Protein AF-A0A1D2Q921-F1 (afdb_monomer_lite)

Secondary structure (DSSP, 8-state):
-HHHHIIIIIHHHHHHHHHHHHHHHTTTSTT--SHHHHHHHHHHHHHHHHHHHHHHHHHHHHHH--STHHHHHHHHHHHHHHHHHHHHHHHHHHHHHHHHHHHH-STTHHHHHHHHHHHHHHHHHHHHHHTTTHHHHHHHH-TTS-HHHHHHHHHHHHHHHHHHHHHHHHHHHHHHHHHHHHHHHHT--SS------------------------------------------------------------SSSHHHHHHHHHHHHH----

Structure (mmCIF, N/CA/C/O backbone):
data_AF-A0A1D2Q921-F1
#
_entry.id   AF-A0A1D2Q921-F1
#
loop_
_atom_site.group_PDB
_atom_site.id
_atom_site.type_symbol
_atom_site.label_atom_id
_atom_site.label_alt_id
_atom_site.label_comp_id
_atom_site.label_asym_id
_atom_site.label_entity_id
_atom_site.label_seq_id
_atom_site.pdbx_PDB_ins_code
_atom_site.Cartn_x
_atom_site.Cartn_y
_atom_site.Cartn_z
_atom_site.occupancy
_atom_site.B_iso_or_equiv
_atom_site.auth_seq_id
_atom_site.auth_comp_id
_atom_site.auth_asym_id
_atom_site.auth_atom_id
_atom_site.pdbx_PDB_model_num
ATOM 1 N N . GLY A 1 1 ? 4.112 -20.933 -8.586 1.00 82.50 1 GLY A N 1
ATOM 2 C CA . GLY A 1 1 ? 4.508 -19.833 -9.493 1.00 82.50 1 GLY A CA 1
ATOM 3 C C . GLY A 1 1 ? 4.540 -18.523 -8.728 1.00 82.50 1 GLY A C 1
ATOM 4 O O . GLY A 1 1 ? 3.874 -18.447 -7.703 1.00 82.50 1 GLY A O 1
ATOM 5 N N . ALA A 1 2 ? 5.291 -17.523 -9.201 1.00 86.50 2 ALA A N 1
ATOM 6 C CA . ALA A 1 2 ? 5.491 -16.248 -8.494 1.00 86.50 2 ALA A CA 1
ATOM 7 C C . ALA A 1 2 ? 4.176 -15.515 -8.163 1.00 86.50 2 ALA A C 1
ATOM 9 O O . ALA A 1 2 ? 4.011 -15.035 -7.050 1.00 86.50 2 ALA A O 1
ATOM 10 N N . VAL A 1 3 ? 3.198 -15.538 -9.075 1.00 92.19 3 VAL A N 1
ATOM 11 C CA . VAL A 1 3 ? 1.861 -14.963 -8.842 1.00 92.19 3 VAL A CA 1
ATOM 12 C C . VAL A 1 3 ? 1.193 -15.590 -7.616 1.00 92.19 3 VAL A C 1
ATOM 14 O O . VAL A 1 3 ? 0.830 -14.896 -6.677 1.00 92.19 3 VAL A O 1
ATOM 17 N N . LEU A 1 4 ? 1.103 -16.922 -7.571 1.00 93.94 4 LEU A N 1
ATOM 18 C CA . LEU A 1 4 ? 0.484 -17.626 -6.445 1.00 93.94 4 LEU A CA 1
ATOM 19 C C . LEU A 1 4 ? 1.206 -17.345 -5.117 1.00 93.94 4 LEU A C 1
ATOM 21 O O . LEU A 1 4 ? 0.565 -17.221 -4.081 1.00 93.94 4 LEU A O 1
ATOM 25 N N . TYR A 1 5 ? 2.534 -17.213 -5.161 1.00 94.00 5 TYR A N 1
ATOM 26 C CA . TYR A 1 5 ? 3.336 -16.839 -3.998 1.00 94.00 5 TYR A CA 1
ATOM 27 C C . TYR A 1 5 ? 2.972 -15.439 -3.475 1.00 94.00 5 TYR A C 1
ATOM 29 O O . TYR A 1 5 ? 2.819 -15.265 -2.266 1.00 94.00 5 TYR A O 1
ATOM 37 N N . PHE A 1 6 ? 2.747 -14.463 -4.361 1.00 94.06 6 PHE A N 1
ATOM 38 C CA . PHE A 1 6 ? 2.307 -13.129 -3.952 1.00 94.06 6 PHE A CA 1
ATOM 39 C C . PHE A 1 6 ? 0.918 -13.130 -3.312 1.00 94.06 6 PHE A C 1
ATOM 41 O O . PHE A 1 6 ? 0.743 -12.509 -2.267 1.00 94.06 6 PHE A O 1
ATOM 48 N N . TYR A 1 7 ? -0.045 -13.853 -3.889 1.00 96.50 7 TYR A N 1
ATOM 49 C CA . TYR A 1 7 ? -1.425 -13.871 -3.387 1.00 96.50 7 TYR A CA 1
ATOM 50 C C . TYR A 1 7 ? -1.628 -14.711 -2.128 1.00 96.50 7 TYR A C 1
ATOM 52 O O . TYR A 1 7 ? -2.481 -14.364 -1.319 1.00 96.50 7 TYR A O 1
ATOM 60 N N . LEU A 1 8 ? -0.887 -15.808 -1.954 1.00 95.88 8 LEU A N 1
ATOM 61 C CA . LEU A 1 8 ? -1.094 -16.716 -0.820 1.00 95.88 8 LEU A CA 1
ATOM 62 C C . LEU A 1 8 ? -0.129 -16.490 0.340 1.00 95.88 8 LEU A C 1
ATOM 64 O O . LEU A 1 8 ? -0.429 -16.911 1.454 1.00 95.88 8 LEU A O 1
ATOM 68 N N . ILE A 1 9 ? 1.029 -15.873 0.090 1.00 95.38 9 ILE A N 1
ATOM 69 C CA . ILE A 1 9 ? 2.076 -15.724 1.104 1.00 95.38 9 ILE A CA 1
ATOM 70 C C . ILE A 1 9 ? 2.405 -14.254 1.322 1.00 95.38 9 ILE A C 1
ATOM 72 O O . ILE A 1 9 ? 2.096 -13.736 2.389 1.00 95.38 9 ILE A O 1
ATOM 76 N N . VAL A 1 10 ? 2.989 -13.570 0.334 1.00 93.50 10 VAL A N 1
ATOM 77 C CA . VAL A 1 10 ? 3.535 -12.213 0.537 1.00 93.50 10 VAL A CA 1
ATOM 78 C C . VAL A 1 10 ? 2.447 -11.224 0.954 1.00 93.50 10 VAL A C 1
ATOM 80 O O . VAL A 1 10 ? 2.514 -10.677 2.049 1.00 93.50 10 VAL A O 1
ATOM 83 N N . GLY A 1 11 ? 1.404 -11.051 0.136 1.00 94.75 11 GLY A N 1
ATOM 84 C CA . GLY A 1 11 ? 0.315 -10.115 0.425 1.00 94.75 11 GLY A CA 1
ATOM 85 C C . GLY A 1 11 ? -0.361 -10.395 1.774 1.00 94.75 11 GLY A C 1
ATOM 86 O O . GLY A 1 11 ? -0.380 -9.509 2.627 1.00 94.75 11 GLY A O 1
ATOM 87 N N . PRO A 1 12 ? -0.870 -11.619 2.024 1.00 96.81 12 PRO A N 1
ATOM 88 C CA . PRO A 1 12 ? -1.533 -11.937 3.285 1.00 96.81 12 PRO A CA 1
ATOM 89 C C . PRO A 1 12 ? -0.641 -11.765 4.513 1.00 96.81 12 PRO A C 1
ATOM 91 O O . PRO A 1 12 ? -1.076 -11.163 5.494 1.00 96.81 12 PRO A O 1
ATOM 94 N N . VAL A 1 13 ? 0.599 -12.264 4.483 1.00 97.75 13 VAL A N 1
ATOM 95 C CA . VAL A 1 13 ? 1.504 -12.186 5.639 1.00 97.75 13 VAL A CA 1
ATOM 96 C C . VAL A 1 13 ? 1.860 -10.736 5.932 1.00 97.75 13 VAL A C 1
ATOM 98 O O . VAL A 1 13 ? 1.735 -10.292 7.074 1.00 97.75 13 VAL A O 1
ATOM 101 N N . GLU A 1 14 ? 2.258 -9.979 4.914 1.00 96.44 14 GLU A N 1
ATOM 102 C CA . GLU A 1 14 ? 2.688 -8.603 5.117 1.00 96.44 14 GLU A CA 1
ATOM 103 C C . GLU A 1 14 ? 1.548 -7.687 5.552 1.00 96.44 14 GLU A C 1
ATOM 105 O O . GLU A 1 14 ? 1.760 -6.831 6.410 1.00 96.44 14 GLU A O 1
ATOM 110 N N . GLU A 1 15 ? 0.342 -7.840 5.003 1.00 97.69 15 GLU A N 1
ATOM 111 C CA . GLU A 1 15 ? -0.810 -7.055 5.459 1.00 97.69 15 GLU A CA 1
ATOM 112 C C . GLU A 1 15 ? -1.264 -7.477 6.859 1.00 97.69 15 GLU A C 1
ATOM 114 O O . GLU A 1 15 ? -1.642 -6.624 7.662 1.00 97.69 15 GLU A O 1
ATOM 119 N N . THR A 1 16 ? -1.136 -8.760 7.217 1.00 98.19 16 THR A N 1
ATOM 120 C CA . THR A 1 16 ? -1.457 -9.234 8.574 1.00 98.19 16 THR A CA 1
ATOM 121 C C . THR A 1 16 ? -0.519 -8.624 9.608 1.00 98.19 16 THR A C 1
ATOM 123 O O . THR A 1 16 ? -0.979 -8.176 10.655 1.00 98.19 16 THR A O 1
ATOM 126 N N . VAL A 1 17 ? 0.787 -8.556 9.328 1.00 97.81 17 VAL A N 1
ATOM 127 C CA . VAL A 1 17 ? 1.768 -7.942 10.242 1.00 97.81 17 VAL A CA 1
ATOM 128 C C . VAL A 1 17 ? 1.443 -6.466 10.487 1.00 97.81 17 VAL A C 1
ATOM 130 O O . VAL A 1 17 ? 1.428 -6.018 11.636 1.00 97.81 17 VAL A O 1
ATOM 133 N N . LYS A 1 18 ? 1.124 -5.712 9.430 1.00 97.69 18 LYS A N 1
ATOM 134 C CA . LYS A 1 18 ? 0.747 -4.293 9.537 1.00 97.69 18 LYS A CA 1
ATOM 135 C C . LYS A 1 18 ? -0.572 -4.112 10.286 1.00 97.69 18 LYS A C 1
ATOM 137 O O . LYS A 1 18 ? -0.669 -3.279 11.187 1.00 97.69 18 LYS A O 1
ATOM 142 N N . TRP A 1 19 ? -1.570 -4.931 9.964 1.00 97.44 19 TRP A N 1
ATOM 143 C CA . TRP A 1 19 ? -2.859 -4.940 10.649 1.00 97.44 19 TRP A CA 1
ATOM 144 C C . TRP A 1 19 ? -2.706 -5.263 12.141 1.00 97.44 19 TRP A C 1
ATOM 146 O O . TRP A 1 19 ? -3.298 -4.585 12.982 1.00 97.44 19 TRP A O 1
ATOM 156 N N . LEU A 1 20 ? -1.857 -6.236 12.492 1.00 97.56 20 LEU A N 1
ATOM 157 C CA . LEU A 1 20 ? -1.552 -6.586 13.880 1.00 97.56 20 LEU A CA 1
ATOM 158 C C . LEU A 1 20 ? -0.902 -5.423 14.627 1.00 97.56 20 LEU A C 1
ATOM 160 O O . LEU A 1 20 ? -1.266 -5.179 15.777 1.00 97.56 20 LEU A O 1
ATOM 164 N N . ALA A 1 21 ? -0.009 -4.663 13.989 1.00 96.94 21 ALA A N 1
ATOM 165 C CA . ALA A 1 21 ? 0.561 -3.466 14.602 1.00 96.94 21 ALA A CA 1
ATOM 166 C C . ALA A 1 21 ? -0.544 -2.473 15.016 1.00 96.94 21 ALA A C 1
ATOM 168 O O . ALA A 1 21 ? -0.577 -2.009 16.156 1.00 96.94 21 ALA A O 1
ATOM 169 N N . VAL A 1 22 ? -1.529 -2.220 14.152 1.00 97.25 22 VAL A N 1
ATOM 170 C CA . VAL A 1 22 ? -2.678 -1.368 14.510 1.00 97.25 22 VAL A CA 1
ATOM 171 C C . VAL A 1 22 ? -3.520 -2.007 15.618 1.00 97.25 22 VAL A C 1
ATOM 173 O O . VAL A 1 22 ? -3.868 -1.346 16.604 1.00 97.25 22 VAL A O 1
ATOM 176 N N . ARG A 1 23 ? -3.827 -3.303 15.486 1.00 94.81 23 ARG A N 1
ATOM 177 C CA . ARG A 1 23 ? -4.694 -4.048 16.410 1.00 94.81 23 ARG A CA 1
ATOM 178 C C . ARG A 1 23 ? -4.145 -4.114 17.834 1.00 94.81 23 ARG A C 1
ATOM 180 O O . ARG A 1 23 ? -4.938 -4.138 18.781 1.00 94.81 23 ARG A O 1
ATOM 187 N N . LEU A 1 24 ? -2.825 -4.183 17.980 1.00 94.62 24 LEU A N 1
ATOM 188 C CA . LEU A 1 24 ? -2.141 -4.316 19.264 1.00 94.62 24 LEU A CA 1
ATOM 189 C C . LEU A 1 24 ? -1.834 -2.958 19.905 1.00 94.62 24 LEU A C 1
ATOM 191 O O . LEU A 1 24 ? -2.008 -2.827 21.114 1.00 94.62 24 LEU A O 1
ATOM 195 N N . PHE A 1 25 ? -1.432 -1.949 19.122 1.00 92.44 25 PHE A N 1
ATOM 196 C CA . PHE A 1 25 ? -0.934 -0.680 19.672 1.00 92.44 25 PHE A CA 1
ATOM 197 C C . PHE A 1 25 ? -1.952 0.467 19.666 1.00 92.44 25 PHE A C 1
ATOM 199 O O . PHE A 1 25 ? -1.955 1.274 20.592 1.00 92.44 25 PHE A O 1
ATOM 206 N N . ALA A 1 26 ? -2.825 0.553 18.659 1.00 91.25 26 ALA A N 1
ATOM 207 C CA . ALA A 1 26 ? -3.746 1.685 18.511 1.00 91.25 26 ALA A CA 1
ATOM 208 C C . ALA A 1 26 ? -5.200 1.324 18.841 1.00 91.25 26 ALA A C 1
ATOM 210 O O . ALA A 1 26 ? -5.924 2.121 19.430 1.00 91.25 26 ALA A O 1
ATOM 211 N N . TYR A 1 27 ? -5.634 0.106 18.513 1.00 90.25 27 TYR A N 1
ATOM 212 C CA . TYR A 1 27 ? -7.047 -0.290 18.560 1.00 90.25 27 TYR A CA 1
ATOM 213 C C . TYR A 1 27 ? -7.712 -0.150 19.937 1.00 90.25 27 TYR A C 1
ATOM 215 O O . TYR A 1 27 ? -8.897 0.169 20.022 1.00 90.25 27 TYR A O 1
ATOM 223 N N . ARG A 1 28 ? -6.962 -0.383 21.022 1.00 88.81 28 ARG A N 1
ATOM 224 C CA . ARG A 1 28 ? -7.462 -0.268 22.405 1.00 88.81 28 ARG A CA 1
ATOM 225 C C . ARG A 1 28 ? -7.316 1.137 22.994 1.00 88.81 28 ARG A C 1
ATOM 227 O O . ARG A 1 28 ? -7.733 1.341 24.125 1.00 88.81 28 ARG A O 1
ATOM 234 N N . SER A 1 29 ? -6.709 2.072 22.266 1.00 90.44 29 SER A N 1
ATOM 235 C CA . SER A 1 29 ? -6.542 3.447 22.728 1.00 90.44 29 SER A CA 1
ATOM 236 C C . SER A 1 29 ? -7.855 4.220 22.625 1.00 90.44 29 SER A C 1
ATOM 238 O O . SER A 1 29 ? -8.588 4.069 21.645 1.00 90.44 29 SER A O 1
ATOM 240 N N . ASP A 1 30 ? -8.092 5.113 23.587 1.00 87.56 30 ASP A N 1
ATOM 241 C CA . ASP A 1 30 ? -9.196 6.083 23.561 1.00 87.56 30 ASP A CA 1
ATOM 242 C C . ASP A 1 30 ? -9.078 7.066 22.385 1.00 87.56 30 ASP A C 1
ATOM 244 O O . ASP A 1 30 ? -10.068 7.652 21.958 1.00 87.56 30 ASP A O 1
ATOM 248 N N . LYS A 1 31 ? -7.870 7.215 21.819 1.00 90.00 31 LYS A N 1
ATOM 249 C CA . LYS A 1 31 ? -7.621 8.021 20.615 1.00 90.00 31 LYS A CA 1
ATOM 250 C C . LYS A 1 31 ? -8.183 7.401 19.338 1.00 90.00 31 LYS A C 1
ATOM 252 O O . LYS A 1 31 ? -8.291 8.098 18.343 1.00 90.00 31 LYS A O 1
ATOM 257 N N . PHE A 1 32 ? -8.485 6.104 19.347 1.00 93.25 32 PHE A N 1
ATOM 258 C CA . PHE A 1 32 ? -9.149 5.434 18.236 1.00 93.25 32 PHE A CA 1
ATOM 259 C C . PHE A 1 32 ? -10.653 5.512 18.496 1.00 93.25 32 PHE A C 1
ATOM 261 O O . PHE A 1 32 ? -11.240 4.571 19.041 1.00 93.25 32 PHE A O 1
ATOM 268 N N . ASN A 1 33 ? -11.267 6.632 18.138 1.00 91.75 33 ASN A N 1
ATOM 269 C CA . ASN A 1 33 ? -12.664 6.942 18.440 1.00 91.75 33 ASN A CA 1
ATOM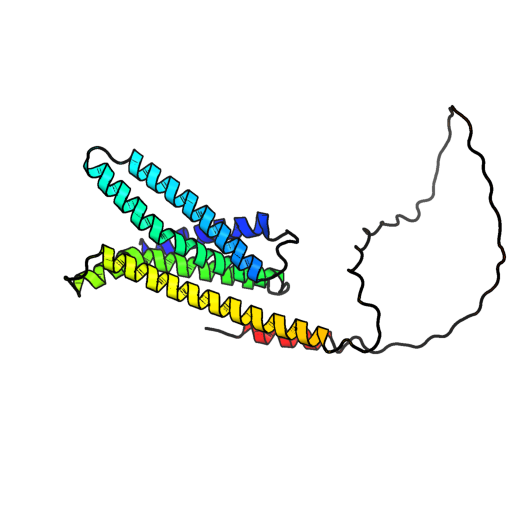 270 C C . ASN A 1 33 ? -13.536 7.129 17.186 1.00 91.75 33 ASN A C 1
ATOM 272 O O . ASN A 1 33 ? -14.752 7.230 17.314 1.00 91.75 33 ASN A O 1
ATOM 276 N N . ALA A 1 34 ? -12.948 7.044 15.992 1.00 90.81 34 ALA A N 1
ATOM 277 C CA . ALA A 1 34 ? -13.644 7.020 14.715 1.00 90.81 34 ALA A CA 1
ATOM 278 C C . ALA A 1 34 ? -13.073 5.954 13.764 1.00 90.81 34 ALA A C 1
ATOM 280 O O . ALA A 1 34 ? -11.929 5.513 13.867 1.00 90.81 34 ALA A O 1
ATOM 281 N N . VAL A 1 35 ? -13.860 5.554 12.763 1.00 93.06 35 VAL A N 1
ATOM 282 C CA . VAL A 1 35 ? -13.414 4.625 11.702 1.00 93.06 35 VAL A CA 1
ATOM 283 C C . VAL A 1 35 ? -12.249 5.191 10.898 1.00 93.06 35 VAL A C 1
ATOM 285 O O . VAL A 1 35 ? -11.356 4.452 10.481 1.00 93.06 35 VAL A O 1
ATOM 288 N N . ILE A 1 36 ? -12.243 6.511 10.704 1.00 94.19 36 ILE A N 1
ATOM 289 C CA . ILE A 1 36 ? -11.175 7.214 9.994 1.00 94.19 36 ILE A CA 1
ATOM 290 C C . ILE A 1 36 ? -9.837 7.032 10.723 1.00 94.19 36 ILE A C 1
ATOM 292 O O . ILE A 1 36 ? -8.819 6.866 10.053 1.00 94.19 36 ILE A O 1
ATOM 296 N N . ASP A 1 37 ? -9.829 6.949 12.057 1.00 94.88 37 ASP A N 1
ATOM 297 C CA . ASP A 1 37 ? -8.604 6.684 12.822 1.00 94.88 37 ASP A CA 1
ATOM 298 C C . ASP A 1 37 ? -8.013 5.328 12.461 1.00 94.88 37 ASP A C 1
ATOM 300 O O . ASP A 1 37 ? -6.799 5.196 12.341 1.00 94.88 37 ASP A O 1
ATOM 304 N N . GLY A 1 38 ? -8.861 4.331 12.204 1.00 96.44 38 GLY A N 1
ATOM 305 C CA . GLY A 1 38 ? -8.428 3.041 11.684 1.00 96.44 38 GLY A CA 1
ATOM 306 C C . GLY A 1 38 ? -7.646 3.184 10.384 1.00 96.44 38 GLY A C 1
ATOM 307 O O . GLY A 1 38 ? -6.541 2.652 10.274 1.00 96.44 38 GLY A O 1
ATOM 308 N N . ALA A 1 39 ? -8.169 3.951 9.424 1.00 97.25 39 ALA A N 1
ATOM 309 C CA . ALA A 1 39 ? -7.480 4.220 8.163 1.00 97.25 39 ALA A CA 1
ATOM 310 C C . ALA A 1 39 ? -6.154 4.972 8.378 1.00 97.25 39 ALA A C 1
ATOM 312 O O . ALA A 1 39 ? -5.147 4.625 7.761 1.00 97.25 39 ALA A O 1
ATOM 313 N N . VAL A 1 40 ? -6.129 5.957 9.283 1.00 97.00 40 VAL A N 1
ATOM 314 C CA . VAL A 1 40 ? -4.925 6.735 9.618 1.00 97.00 40 VAL A CA 1
ATOM 315 C C . VAL A 1 40 ? -3.864 5.856 10.282 1.00 97.00 40 VAL A C 1
ATOM 317 O O . VAL A 1 40 ? -2.721 5.836 9.832 1.00 97.00 40 VAL A O 1
ATOM 320 N N . TYR A 1 41 ? -4.216 5.081 11.308 1.00 97.81 41 TYR A N 1
ATOM 321 C CA . TYR A 1 41 ? -3.281 4.159 11.955 1.00 97.81 41 TYR A CA 1
ATOM 322 C C . TYR A 1 41 ? -2.802 3.067 10.994 1.00 97.81 41 TYR A C 1
ATOM 324 O O . TYR A 1 41 ? -1.624 2.711 11.023 1.00 97.81 41 TYR A O 1
ATOM 332 N N . GLY A 1 42 ? -3.677 2.589 10.105 1.00 97.88 42 GLY A N 1
ATOM 333 C CA . GLY A 1 42 ? -3.316 1.705 8.998 1.00 97.88 42 GLY A CA 1
ATOM 334 C C . GLY A 1 42 ? -2.260 2.327 8.087 1.00 97.88 42 GLY A C 1
ATOM 335 O O . GLY A 1 42 ? -1.206 1.731 7.880 1.00 97.88 42 GLY A O 1
ATOM 336 N N . ALA A 1 43 ? -2.483 3.556 7.616 1.00 97.88 43 ALA A N 1
ATOM 337 C CA . ALA A 1 43 ? -1.522 4.303 6.804 1.00 97.88 43 ALA A CA 1
ATOM 338 C C . ALA A 1 43 ? -0.154 4.438 7.499 1.00 97.88 43 ALA A C 1
ATOM 340 O O . ALA A 1 43 ? 0.887 4.218 6.876 1.00 97.88 43 ALA A O 1
ATOM 341 N N . MET A 1 44 ? -0.148 4.737 8.803 1.00 97.69 44 MET A N 1
ATOM 342 C CA . MET A 1 44 ? 1.083 4.853 9.595 1.00 97.69 44 MET A CA 1
ATOM 343 C C . MET A 1 44 ? 1.817 3.515 9.737 1.00 97.69 44 MET A C 1
ATOM 345 O O . MET A 1 44 ? 3.042 3.475 9.611 1.00 97.69 44 MET A O 1
ATOM 349 N N . ALA A 1 45 ? 1.091 2.412 9.945 1.00 97.69 45 ALA A N 1
ATOM 350 C CA . ALA A 1 45 ? 1.677 1.072 9.960 1.00 97.69 45 ALA A CA 1
ATOM 351 C C . ALA A 1 45 ? 2.292 0.711 8.595 1.00 97.69 45 ALA A C 1
ATOM 353 O O . ALA A 1 45 ? 3.406 0.187 8.543 1.00 97.69 45 ALA A O 1
ATOM 354 N N . GLY A 1 46 ? 1.610 1.058 7.498 1.00 96.75 46 GLY A N 1
ATOM 355 C CA . GLY A 1 46 ? 2.110 0.909 6.130 1.00 96.75 46 GLY A CA 1
ATOM 356 C C . GLY A 1 46 ? 3.401 1.674 5.873 1.00 96.75 46 GLY A C 1
ATOM 357 O O . GLY A 1 46 ? 4.362 1.105 5.358 1.00 96.75 46 GLY A O 1
ATOM 358 N N . LEU A 1 47 ? 3.461 2.935 6.300 1.00 95.62 47 LEU A N 1
ATOM 359 C CA . LEU A 1 47 ? 4.656 3.770 6.175 1.00 95.62 47 LEU A CA 1
ATOM 360 C C . LEU A 1 47 ? 5.845 3.208 6.972 1.00 95.62 47 LEU A C 1
ATOM 362 O O . LEU A 1 47 ? 6.969 3.152 6.466 1.00 95.62 47 LEU A O 1
ATOM 366 N N . GLY A 1 48 ? 5.601 2.770 8.211 1.00 95.44 48 GLY A N 1
ATOM 367 C CA . GLY A 1 48 ? 6.623 2.142 9.050 1.00 95.44 48 GLY A CA 1
ATOM 368 C C . GLY A 1 48 ? 7.165 0.855 8.429 1.00 95.44 48 GLY A C 1
ATOM 369 O O . GLY A 1 48 ? 8.380 0.662 8.365 1.00 95.44 48 GLY A O 1
ATOM 370 N N . PHE A 1 49 ? 6.277 0.011 7.898 1.00 94.94 49 PHE A N 1
ATOM 371 C CA . PHE A 1 49 ? 6.668 -1.209 7.198 1.00 94.94 49 PHE A CA 1
ATOM 372 C C . PHE A 1 49 ? 7.496 -0.910 5.947 1.00 94.94 49 PHE A C 1
ATOM 374 O O . PHE A 1 49 ? 8.591 -1.450 5.816 1.00 94.94 49 PHE A O 1
ATOM 381 N N . ALA A 1 50 ? 7.032 -0.000 5.082 1.00 92.88 50 ALA A N 1
ATOM 382 C CA . ALA A 1 50 ? 7.757 0.402 3.877 1.00 92.88 50 ALA A CA 1
ATOM 383 C C . ALA A 1 50 ? 9.157 0.940 4.210 1.00 92.88 50 ALA A C 1
ATOM 385 O O . ALA A 1 50 ? 10.120 0.675 3.497 1.00 92.88 50 ALA A O 1
ATOM 386 N N . THR A 1 51 ? 9.300 1.657 5.327 1.00 91.75 51 THR A N 1
ATOM 387 C CA . THR A 1 51 ? 10.603 2.151 5.794 1.00 91.75 51 THR A CA 1
ATOM 388 C C . THR A 1 51 ? 11.552 1.000 6.135 1.00 91.75 51 THR A C 1
ATOM 390 O O . THR A 1 51 ? 12.695 0.985 5.672 1.00 91.75 51 THR A O 1
ATOM 393 N N . ILE A 1 52 ? 11.085 0.022 6.918 1.00 91.62 52 ILE A N 1
ATOM 394 C CA . ILE A 1 52 ? 11.887 -1.143 7.321 1.00 91.62 52 ILE A CA 1
ATOM 395 C C . ILE A 1 52 ? 12.234 -2.001 6.103 1.00 91.62 52 ILE A C 1
ATOM 397 O O . ILE A 1 52 ? 13.392 -2.376 5.922 1.00 91.62 52 ILE A O 1
ATOM 401 N N . GLU A 1 53 ? 11.252 -2.277 5.250 1.00 89.19 53 GLU A N 1
ATOM 402 C CA . GLU A 1 53 ? 11.437 -3.058 4.032 1.00 89.19 53 GLU A CA 1
ATOM 403 C C . GLU A 1 53 ? 12.471 -2.402 3.110 1.00 89.19 53 GLU A C 1
ATOM 405 O O . GLU A 1 53 ? 13.445 -3.043 2.703 1.00 89.19 53 GLU A O 1
ATOM 410 N N . ASN A 1 54 ? 12.322 -1.102 2.843 1.00 88.75 54 ASN A N 1
ATOM 411 C CA . ASN A 1 54 ? 13.261 -0.353 2.016 1.00 88.75 54 ASN A CA 1
ATOM 412 C C . ASN A 1 54 ? 14.681 -0.404 2.593 1.00 88.75 54 ASN A C 1
ATOM 414 O O . ASN A 1 54 ? 15.631 -0.645 1.845 1.00 88.75 54 ASN A O 1
ATOM 418 N N . ALA A 1 55 ? 14.837 -0.254 3.912 1.00 87.12 55 ALA A N 1
ATOM 419 C CA . ALA A 1 55 ? 16.137 -0.336 4.572 1.00 87.12 55 ALA A CA 1
ATOM 420 C C . ALA A 1 55 ? 16.778 -1.728 4.441 1.00 87.12 55 ALA A C 1
ATOM 422 O O . ALA A 1 55 ? 17.960 -1.827 4.093 1.00 87.12 55 ALA A O 1
ATOM 423 N N . ILE A 1 56 ? 16.014 -2.801 4.675 1.00 87.06 56 ILE A N 1
ATOM 424 C CA . ILE A 1 56 ? 16.499 -4.186 4.566 1.00 87.06 56 ILE A CA 1
ATOM 425 C C . ILE A 1 56 ? 16.965 -4.471 3.142 1.00 87.06 56 ILE A C 1
ATOM 427 O O . ILE A 1 56 ? 18.081 -4.949 2.938 1.00 87.06 56 ILE A O 1
ATOM 431 N N . TYR A 1 57 ? 16.149 -4.145 2.145 1.00 83.06 57 TYR A N 1
ATOM 432 C CA . TYR A 1 57 ? 16.485 -4.458 0.765 1.00 83.06 57 TYR A CA 1
ATOM 433 C C . TYR A 1 57 ? 17.640 -3.628 0.212 1.00 83.06 57 TYR A C 1
ATOM 435 O O . TYR A 1 57 ? 18.461 -4.162 -0.534 1.00 83.06 57 TYR A O 1
ATOM 443 N N . ILE A 1 58 ? 17.731 -2.342 0.561 1.00 82.44 58 ILE A N 1
ATOM 444 C CA . ILE A 1 58 ? 18.888 -1.522 0.185 1.00 82.44 58 ILE A CA 1
ATOM 445 C C . ILE A 1 58 ? 20.149 -2.104 0.831 1.00 82.44 58 ILE A C 1
ATOM 447 O O . ILE A 1 58 ? 21.150 -2.285 0.143 1.00 82.44 58 ILE A O 1
ATOM 451 N N . SER A 1 59 ? 20.089 -2.486 2.110 1.00 83.62 59 SER A N 1
ATOM 452 C CA . SER A 1 59 ? 21.225 -3.092 2.819 1.00 83.62 59 SER A CA 1
ATOM 453 C C . SER A 1 59 ? 21.661 -4.419 2.190 1.00 83.62 59 SER A C 1
ATOM 455 O O . SER A 1 59 ? 22.852 -4.642 1.980 1.00 83.62 59 SER A O 1
ATOM 457 N N . GLN A 1 60 ? 20.710 -5.285 1.828 1.00 82.12 60 GLN A N 1
ATOM 458 C CA . GLN A 1 60 ? 20.988 -6.541 1.122 1.00 82.12 60 GLN A CA 1
ATOM 459 C C . GLN A 1 60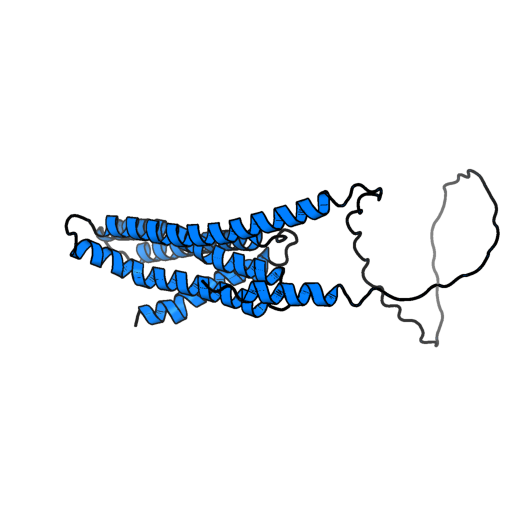 ? 21.577 -6.297 -0.269 1.00 82.12 60 GLN A C 1
ATOM 461 O O . GLN A 1 60 ? 22.507 -6.997 -0.671 1.00 82.12 60 GLN A O 1
ATOM 466 N N . SER A 1 61 ? 21.068 -5.294 -0.989 1.00 77.69 61 SER A N 1
ATOM 467 C CA . SER A 1 61 ? 21.589 -4.881 -2.292 1.00 77.69 61 SER A CA 1
ATOM 468 C C . SER A 1 61 ? 23.042 -4.419 -2.168 1.00 77.69 61 SER A C 1
ATOM 470 O O . SER A 1 61 ? 23.894 -4.908 -2.901 1.00 77.69 61 SER A O 1
ATOM 472 N N . VAL A 1 62 ? 23.364 -3.580 -1.178 1.00 79.38 62 VAL A N 1
ATOM 473 C CA . VAL A 1 62 ? 24.739 -3.128 -0.904 1.00 79.38 62 VAL A CA 1
ATOM 474 C C . VAL A 1 62 ? 25.659 -4.300 -0.553 1.00 79.38 62 VAL A C 1
ATOM 476 O O . VAL A 1 62 ? 26.748 -4.401 -1.110 1.00 79.38 62 VAL A O 1
ATOM 479 N N . LEU A 1 63 ? 25.223 -5.207 0.328 1.00 80.50 63 LEU A N 1
ATOM 480 C CA . LEU A 1 63 ? 26.042 -6.337 0.780 1.00 80.50 63 LEU A CA 1
ATOM 481 C C . LEU A 1 63 ? 26.309 -7.365 -0.330 1.00 80.50 63 LEU A C 1
ATOM 483 O O . LEU A 1 63 ? 27.372 -7.978 -0.363 1.00 80.50 63 LEU A O 1
ATOM 487 N N . SER A 1 64 ? 25.349 -7.550 -1.237 1.00 74.69 64 SER A N 1
ATOM 488 C CA . SER A 1 64 ? 25.434 -8.542 -2.316 1.00 74.69 64 SER A CA 1
ATOM 489 C C . SER A 1 64 ? 26.172 -8.030 -3.554 1.00 74.69 64 SER A C 1
ATOM 491 O O . SER A 1 64 ? 26.426 -8.800 -4.479 1.00 74.69 64 SER A O 1
ATOM 493 N N . SER A 1 65 ? 26.499 -6.738 -3.606 1.00 69.19 65 SER A N 1
ATOM 494 C CA . SER A 1 65 ? 27.030 -6.114 -4.813 1.00 69.19 65 SER A CA 1
ATOM 495 C C . SER A 1 65 ? 28.551 -5.945 -4.759 1.00 69.19 65 SER A C 1
ATOM 497 O O . SER A 1 65 ? 29.077 -5.152 -3.982 1.00 69.19 65 SER A O 1
ATOM 499 N N . THR A 1 66 ? 29.271 -6.642 -5.642 1.00 67.38 66 THR A N 1
ATOM 500 C CA . THR A 1 66 ? 30.729 -6.512 -5.825 1.00 67.38 66 THR A CA 1
ATOM 501 C C . THR A 1 66 ? 31.061 -5.771 -7.127 1.00 67.38 66 THR A C 1
ATOM 503 O O . THR A 1 66 ? 30.559 -6.153 -8.181 1.00 67.38 66 THR A O 1
ATOM 506 N N . GLY A 1 67 ? 31.938 -4.759 -7.087 1.00 65.56 67 GLY A N 1
ATOM 507 C CA . GLY A 1 67 ? 32.396 -4.007 -8.276 1.00 65.56 67 GLY A CA 1
ATOM 508 C C . GLY A 1 67 ? 31.624 -2.705 -8.549 1.00 65.56 67 GLY A C 1
ATOM 509 O O . GLY A 1 67 ? 30.797 -2.297 -7.746 1.00 65.56 67 GLY A O 1
ATOM 510 N N . THR A 1 68 ? 31.905 -2.012 -9.658 1.00 61.16 68 THR A N 1
ATOM 511 C CA . THR A 1 68 ? 31.341 -0.674 -9.966 1.00 61.16 68 THR A CA 1
ATOM 512 C C . THR A 1 68 ? 29.897 -0.722 -10.491 1.00 61.16 68 THR A C 1
ATOM 514 O O . THR A 1 68 ? 29.124 0.199 -10.229 1.00 61.16 68 THR A O 1
ATOM 517 N N . ASP A 1 69 ? 29.484 -1.834 -11.112 1.00 59.09 69 ASP A N 1
ATOM 518 C CA . ASP A 1 69 ? 28.087 -2.093 -11.520 1.00 59.09 69 ASP A CA 1
ATOM 519 C C . ASP A 1 69 ? 27.129 -2.221 -10.312 1.00 59.09 69 ASP A C 1
ATOM 521 O O . ASP A 1 69 ? 25.909 -2.136 -10.451 1.00 59.09 69 ASP A O 1
ATOM 525 N N . SER A 1 70 ? 27.685 -2.359 -9.103 1.00 62.34 70 SER A N 1
ATOM 526 C CA . SER A 1 70 ? 26.992 -2.342 -7.808 1.00 62.34 70 SER A CA 1
ATOM 527 C C . SER A 1 70 ? 26.175 -1.070 -7.583 1.00 62.34 70 SER A C 1
ATOM 529 O O . SER A 1 70 ? 24.983 -1.126 -7.282 1.00 62.34 70 SER A O 1
ATOM 531 N N . ILE A 1 71 ? 26.800 0.097 -7.763 1.00 64.88 71 ILE A N 1
ATOM 532 C CA . ILE A 1 71 ? 26.245 1.373 -7.289 1.00 64.88 71 ILE A CA 1
ATOM 533 C C . ILE A 1 71 ? 25.020 1.773 -8.116 1.00 64.88 71 ILE A C 1
ATOM 535 O O . ILE A 1 71 ? 24.024 2.244 -7.566 1.00 64.88 71 ILE A O 1
ATOM 539 N N . LEU A 1 72 ? 25.061 1.534 -9.430 1.00 64.81 72 LEU A N 1
ATOM 540 C CA . LEU A 1 72 ? 23.940 1.818 -10.328 1.00 64.81 72 LEU A CA 1
ATOM 541 C C . LEU A 1 72 ? 22.740 0.900 -10.048 1.00 64.81 72 LEU A C 1
ATOM 543 O O . LEU A 1 72 ? 21.599 1.361 -10.059 1.00 64.81 72 LEU A O 1
ATOM 547 N N . ASN A 1 73 ? 22.985 -0.374 -9.728 1.00 66.56 73 ASN A N 1
ATOM 548 C CA . ASN A 1 73 ? 21.930 -1.335 -9.400 1.00 66.56 73 ASN A CA 1
ATOM 549 C C . ASN A 1 73 ? 21.306 -1.078 -8.018 1.00 66.56 73 ASN A C 1
ATOM 551 O O . ASN A 1 73 ? 20.081 -1.155 -7.877 1.00 66.56 73 ASN A O 1
ATOM 555 N N . VAL A 1 74 ? 22.112 -0.697 -7.022 1.00 71.75 74 VAL A N 1
ATOM 556 C CA . VAL A 1 74 ? 21.632 -0.259 -5.699 1.00 71.75 74 VAL A CA 1
ATOM 557 C C . VAL A 1 74 ? 20.792 1.015 -5.834 1.00 71.75 74 VAL A C 1
ATOM 559 O O . VAL A 1 74 ? 19.675 1.071 -5.318 1.00 71.75 74 VAL A O 1
ATOM 562 N N . GLY A 1 75 ? 21.282 2.015 -6.576 1.00 69.56 75 GLY A N 1
ATOM 563 C CA . GLY A 1 75 ? 20.573 3.277 -6.806 1.00 69.56 75 GLY A CA 1
ATOM 564 C C . GLY A 1 75 ? 19.238 3.078 -7.522 1.00 69.56 75 GLY A C 1
ATOM 565 O O . GLY A 1 75 ? 18.215 3.608 -7.089 1.00 69.56 75 GLY A O 1
ATOM 566 N N . ARG A 1 76 ? 19.215 2.232 -8.559 1.00 73.19 76 ARG A N 1
ATOM 567 C CA . ARG A 1 76 ? 17.978 1.838 -9.242 1.00 73.19 76 ARG A CA 1
ATOM 568 C C . ARG A 1 76 ? 17.018 1.158 -8.266 1.00 73.19 76 ARG A C 1
ATOM 570 O O . ARG A 1 76 ? 15.878 1.581 -8.139 1.00 73.19 76 ARG A O 1
ATOM 577 N N . THR A 1 77 ? 17.484 0.168 -7.513 1.00 73.31 77 THR A N 1
ATOM 578 C CA . THR A 1 77 ? 16.658 -0.543 -6.525 1.00 73.31 77 THR A CA 1
ATOM 579 C C . THR A 1 77 ? 16.029 0.405 -5.498 1.00 73.31 77 THR A C 1
ATOM 581 O O . THR A 1 77 ? 14.844 0.278 -5.194 1.00 73.31 77 THR A O 1
ATOM 584 N N . ALA A 1 78 ? 16.792 1.380 -4.997 1.00 72.88 78 ALA A N 1
ATOM 585 C CA . ALA A 1 78 ? 16.300 2.377 -4.050 1.00 72.88 78 ALA A CA 1
ATOM 586 C C . ALA A 1 78 ? 15.210 3.277 -4.658 1.00 72.88 78 ALA A C 1
ATOM 588 O O . ALA A 1 78 ? 14.186 3.509 -4.018 1.00 72.88 78 ALA A O 1
ATOM 589 N N . VAL A 1 79 ? 15.387 3.734 -5.903 1.00 74.69 79 VAL A N 1
ATOM 590 C CA . VAL A 1 79 ? 14.391 4.567 -6.602 1.00 74.69 79 VAL A CA 1
ATOM 591 C C . VAL A 1 79 ? 13.089 3.801 -6.823 1.00 74.69 79 VAL A C 1
ATOM 593 O O . VAL A 1 79 ? 12.027 4.307 -6.481 1.00 74.69 79 VAL A O 1
ATOM 596 N N . PHE A 1 80 ? 13.146 2.568 -7.330 1.00 78.81 80 PHE A N 1
ATOM 597 C CA . PHE A 1 80 ? 11.937 1.755 -7.529 1.00 78.81 80 PHE A CA 1
ATOM 598 C C . PHE A 1 80 ? 11.216 1.490 -6.195 1.00 78.81 80 PHE A C 1
ATOM 600 O O . PHE A 1 80 ? 9.995 1.556 -6.113 1.00 78.81 80 PHE A O 1
ATOM 607 N N . ARG A 1 81 ? 11.957 1.286 -5.104 1.00 80.75 81 ARG A N 1
ATOM 608 C CA . ARG A 1 81 ? 11.361 1.117 -3.772 1.00 80.75 81 ARG A CA 1
ATOM 609 C C . ARG A 1 81 ? 10.730 2.376 -3.191 1.00 80.75 81 ARG A C 1
ATOM 611 O O . ARG A 1 81 ? 9.721 2.283 -2.496 1.00 80.75 81 ARG A O 1
ATOM 618 N N . LEU A 1 82 ? 11.263 3.551 -3.517 1.00 78.62 82 LEU A N 1
ATOM 619 C CA . LEU A 1 82 ? 10.631 4.816 -3.153 1.00 78.62 82 LEU A CA 1
ATOM 620 C C . LEU A 1 82 ? 9.234 4.943 -3.777 1.00 78.62 82 LEU A C 1
ATOM 622 O O . LEU A 1 82 ? 8.319 5.419 -3.114 1.00 78.62 82 LEU A O 1
ATOM 626 N N . PHE A 1 83 ? 9.063 4.477 -5.016 1.00 78.94 83 PHE A N 1
ATOM 627 C CA . PHE A 1 83 ? 7.770 4.479 -5.705 1.00 78.94 83 PHE A CA 1
ATOM 628 C C . PHE A 1 83 ? 6.851 3.319 -5.291 1.00 78.94 83 PHE A C 1
ATOM 630 O O . PHE A 1 83 ? 5.643 3.446 -5.426 1.00 78.94 83 PHE A O 1
ATOM 637 N N . ALA A 1 84 ? 7.374 2.225 -4.731 1.00 75.75 84 ALA A N 1
ATOM 638 C CA . ALA A 1 84 ? 6.548 1.174 -4.122 1.00 75.75 84 ALA A CA 1
ATOM 639 C C . ALA A 1 84 ? 6.005 1.562 -2.728 1.00 75.75 84 ALA A C 1
ATOM 641 O O . ALA A 1 84 ? 4.933 1.111 -2.325 1.00 75.75 84 ALA A O 1
ATOM 642 N N . GLY A 1 85 ? 6.719 2.433 -2.004 1.00 81.44 85 GLY A N 1
ATOM 643 C CA . GLY A 1 85 ? 6.377 2.885 -0.650 1.00 81.44 85 GLY A CA 1
ATOM 644 C C . GLY A 1 85 ? 4.943 3.421 -0.464 1.00 81.44 85 GLY A C 1
ATOM 645 O O . GLY A 1 85 ? 4.272 2.989 0.476 1.00 81.44 85 GLY A O 1
ATOM 646 N N . PRO A 1 86 ? 4.443 4.331 -1.326 1.00 89.25 86 PRO A N 1
ATOM 647 C CA . PRO A 1 86 ? 3.081 4.864 -1.234 1.00 89.25 86 PRO A CA 1
ATOM 648 C C . PRO A 1 86 ? 1.984 3.793 -1.290 1.00 89.25 86 PRO A C 1
ATOM 650 O O . PRO A 1 86 ? 1.001 3.900 -0.554 1.00 89.25 86 PRO A O 1
ATOM 653 N N . GLY A 1 87 ? 2.179 2.726 -2.071 1.00 91.75 87 GLY A N 1
ATOM 654 C CA . GLY A 1 87 ? 1.253 1.596 -2.136 1.00 91.75 87 GLY A CA 1
ATOM 655 C C . GLY A 1 87 ? 1.008 0.968 -0.761 1.00 91.75 87 GLY A C 1
ATOM 656 O O . GLY A 1 87 ? -0.141 0.817 -0.347 1.00 91.75 87 GLY A O 1
ATOM 657 N N . HIS A 1 88 ? 2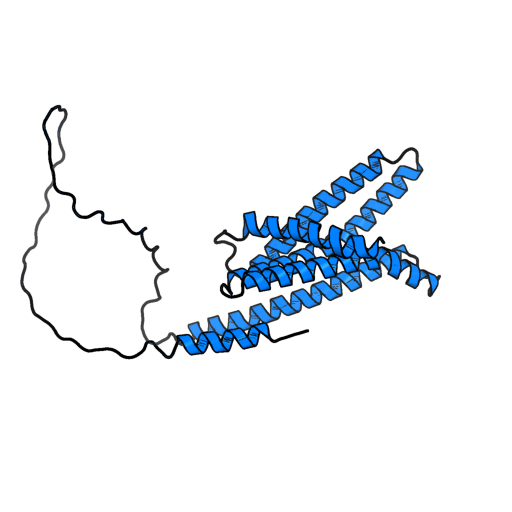.067 0.707 0.020 1.00 94.94 88 HIS A N 1
ATOM 658 C CA . HIS A 1 88 ? 1.928 0.142 1.372 1.00 94.94 88 HIS A CA 1
ATOM 659 C C . HIS A 1 88 ? 1.082 1.019 2.294 1.00 94.94 88 HIS A C 1
ATOM 661 O O . HIS A 1 88 ? 0.310 0.492 3.096 1.00 94.94 88 HIS A O 1
ATOM 667 N N . VAL A 1 89 ? 1.200 2.344 2.180 1.00 97.00 89 VAL A N 1
ATOM 668 C CA . VAL A 1 89 ? 0.389 3.293 2.955 1.00 97.00 89 VAL A CA 1
ATOM 669 C C . VAL A 1 89 ? -1.089 3.125 2.603 1.00 97.00 89 VAL A C 1
ATOM 671 O O . VAL A 1 89 ? -1.923 2.995 3.497 1.00 97.00 89 VAL A O 1
ATOM 674 N N . ILE A 1 90 ? -1.412 3.071 1.310 1.00 97.50 90 ILE A N 1
ATOM 675 C CA . ILE A 1 90 ? -2.790 2.968 0.818 1.00 97.50 90 ILE A CA 1
ATOM 676 C C . ILE A 1 90 ? -3.408 1.618 1.197 1.00 97.50 90 ILE A C 1
ATOM 678 O O . ILE A 1 90 ? -4.511 1.586 1.745 1.00 97.50 90 ILE A O 1
ATOM 682 N N . TYR A 1 91 ? -2.714 0.503 0.956 1.00 97.31 91 TYR A N 1
ATOM 683 C CA . TYR A 1 91 ? -3.253 -0.842 1.214 1.00 97.31 91 TYR A CA 1
ATOM 684 C C . TYR A 1 91 ? -3.476 -1.069 2.712 1.00 97.31 91 TYR A C 1
ATOM 686 O O . TYR A 1 91 ? -4.543 -1.528 3.128 1.00 97.31 91 TYR A O 1
ATOM 694 N N . SER A 1 92 ? -2.528 -0.622 3.536 1.00 97.75 92 SER A N 1
ATOM 695 C CA . SER A 1 92 ? -2.660 -0.704 4.993 1.00 97.75 92 SER A CA 1
ATOM 696 C C . SER A 1 92 ? -3.780 0.192 5.514 1.00 97.75 92 SER A C 1
ATOM 698 O O . SER A 1 92 ? -4.458 -0.162 6.477 1.00 97.75 92 SER A O 1
ATOM 700 N N . ALA A 1 93 ? -4.024 1.338 4.873 1.00 98.12 93 ALA A N 1
ATOM 701 C CA . ALA A 1 93 ? -5.147 2.205 5.206 1.00 98.12 93 ALA A CA 1
ATOM 702 C C . ALA A 1 93 ? -6.506 1.570 4.854 1.00 98.12 93 ALA A C 1
ATOM 704 O O . ALA A 1 93 ? -7.465 1.776 5.595 1.00 98.12 93 ALA A O 1
ATOM 705 N N . PHE A 1 94 ? -6.600 0.736 3.807 1.00 98.12 94 PHE A N 1
ATOM 706 C CA . PHE A 1 94 ? -7.787 -0.103 3.580 1.00 98.12 94 PHE A CA 1
ATOM 707 C C . PHE A 1 94 ? -8.000 -1.089 4.731 1.00 98.12 94 PHE A C 1
ATOM 709 O O . PHE A 1 94 ? -9.085 -1.111 5.314 1.00 98.12 94 PHE A O 1
ATOM 716 N N . ALA A 1 95 ? -6.978 -1.871 5.095 1.00 98.06 95 ALA A N 1
ATOM 717 C CA . ALA A 1 95 ? -7.078 -2.817 6.210 1.00 98.06 95 ALA A CA 1
ATOM 718 C C . ALA A 1 95 ? -7.460 -2.104 7.521 1.00 98.06 95 ALA A C 1
ATOM 720 O O . ALA A 1 95 ? -8.317 -2.572 8.272 1.00 98.06 95 ALA A O 1
ATOM 721 N N . GLY A 1 96 ? -6.866 -0.934 7.761 1.00 97.56 96 GLY A N 1
ATOM 722 C CA . GLY A 1 96 ? -7.148 -0.073 8.901 1.00 97.56 96 GLY A CA 1
ATOM 723 C C . GLY A 1 96 ? -8.569 0.494 8.910 1.00 97.56 96 GLY A C 1
ATOM 724 O O . GLY A 1 96 ? -9.218 0.472 9.952 1.00 97.56 96 GLY A O 1
ATOM 725 N N . TYR A 1 97 ? -9.089 0.945 7.765 1.00 97.44 97 TYR A N 1
ATOM 726 C CA . TYR A 1 97 ? -10.468 1.432 7.629 1.00 97.44 97 TYR A CA 1
ATOM 727 C C . TYR A 1 97 ? -11.481 0.363 8.059 1.00 97.44 97 TYR A C 1
ATOM 729 O O . TYR A 1 97 ? -12.347 0.624 8.891 1.00 97.44 97 TYR A O 1
ATOM 737 N N . TYR A 1 98 ? -11.336 -0.863 7.551 1.00 97.31 98 TYR A N 1
ATOM 738 C CA . TYR A 1 98 ? -12.214 -1.975 7.925 1.00 97.31 98 TYR A CA 1
ATOM 739 C C . TYR A 1 98 ? -12.012 -2.420 9.374 1.00 97.31 98 TYR A C 1
ATOM 741 O O . TYR A 1 98 ? -12.979 -2.786 10.035 1.00 97.31 98 TYR A O 1
ATOM 749 N N . LEU A 1 99 ? -10.789 -2.342 9.906 1.00 96.25 99 LEU A N 1
ATOM 750 C CA . LEU A 1 99 ? -10.560 -2.565 11.332 1.00 96.25 99 LEU A CA 1
ATOM 751 C C . LEU A 1 99 ? -11.274 -1.513 12.192 1.00 96.25 99 LEU A C 1
ATOM 753 O O . LEU A 1 99 ? -11.824 -1.846 13.239 1.00 96.25 99 LEU A O 1
ATOM 757 N N . GLY A 1 100 ? -11.300 -0.257 11.745 1.00 95.25 100 GLY A N 1
ATOM 758 C CA . GLY A 1 100 ? -12.110 0.784 12.362 1.00 95.25 100 GLY A CA 1
ATOM 759 C C . GLY A 1 100 ? -13.588 0.428 12.327 1.00 95.25 100 GLY A C 1
ATOM 760 O O . GLY A 1 100 ? -14.235 0.439 13.367 1.00 95.25 100 GLY A O 1
ATOM 761 N N . LEU A 1 101 ? -14.103 0.035 11.161 1.00 94.38 101 LEU A N 1
ATOM 762 C CA . LEU A 1 101 ? -15.495 -0.389 10.974 1.00 94.38 101 LEU A CA 1
ATOM 763 C C . LEU A 1 101 ? -15.869 -1.533 11.938 1.00 94.38 101 LEU A C 1
ATOM 765 O O .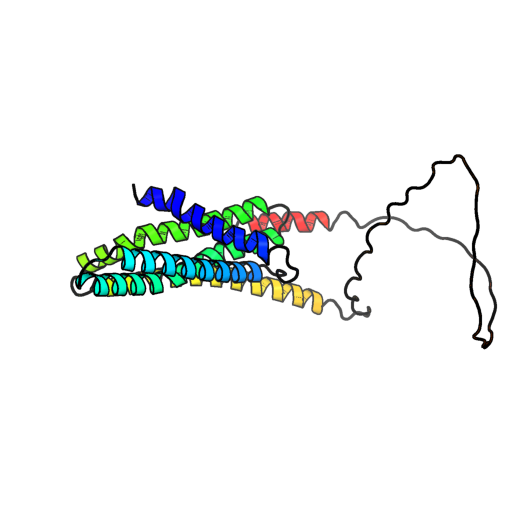 LEU A 1 101 ? -16.887 -1.469 12.621 1.00 94.38 101 LEU A O 1
ATOM 769 N N . ALA A 1 102 ? -14.989 -2.526 12.078 1.00 95.06 102 ALA A N 1
ATOM 770 C CA . ALA A 1 102 ? -15.151 -3.650 13.000 1.00 95.06 102 ALA A CA 1
ATOM 771 C C . ALA A 1 102 ? -15.180 -3.237 14.482 1.00 95.06 102 ALA A C 1
ATOM 773 O O . ALA A 1 102 ? -15.760 -3.938 15.307 1.00 95.06 102 ALA A O 1
ATOM 774 N N . LYS A 1 103 ? -14.559 -2.109 14.852 1.00 92.50 103 LYS A N 1
ATOM 775 C CA . LYS A 1 103 ? -14.592 -1.610 16.235 1.00 92.50 103 LYS A CA 1
ATOM 776 C C . LYS A 1 103 ? -15.974 -1.097 16.629 1.00 92.50 103 LYS A C 1
ATOM 778 O O . LYS A 1 103 ?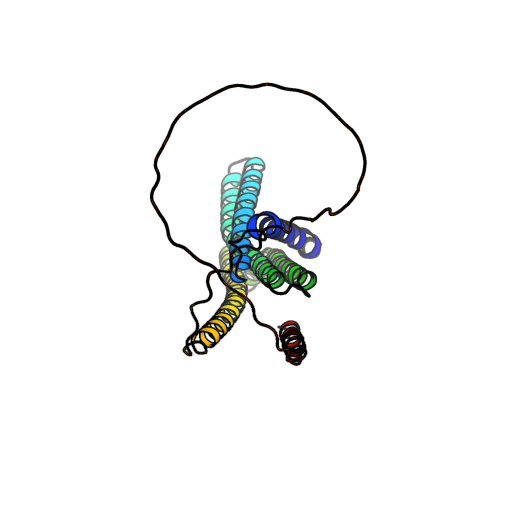 -16.376 -1.287 17.778 1.00 92.50 103 LYS A O 1
ATOM 783 N N . PHE A 1 104 ? -16.661 -0.449 15.692 1.00 89.56 104 PHE A N 1
ATOM 784 C CA . PHE A 1 104 ? -17.955 0.195 15.920 1.00 89.56 104 PHE A CA 1
ATOM 785 C C . PHE A 1 104 ? -19.148 -0.678 15.515 1.00 89.56 104 PHE A C 1
ATOM 787 O O . PHE A 1 104 ? -20.259 -0.383 15.928 1.00 89.56 104 PHE A O 1
ATOM 794 N N . ASN A 1 105 ? -18.924 -1.779 14.790 1.00 90.38 105 ASN A N 1
ATOM 795 C CA . ASN A 1 105 ? -19.931 -2.801 14.501 1.00 90.38 105 ASN A CA 1
ATOM 796 C C . ASN A 1 105 ? -19.517 -4.132 15.155 1.00 90.38 105 ASN A C 1
ATOM 798 O O . ASN A 1 105 ? -18.766 -4.919 14.574 1.00 90.38 105 ASN A O 1
ATOM 802 N N . ARG A 1 106 ? -19.935 -4.335 16.414 1.00 86.88 106 ARG A N 1
ATOM 803 C CA . ARG A 1 106 ? -19.434 -5.432 17.264 1.00 86.88 106 ARG A CA 1
ATOM 804 C C . ARG A 1 106 ? -19.939 -6.807 16.854 1.00 86.88 106 ARG A C 1
ATOM 806 O O . ARG A 1 106 ? -19.168 -7.761 16.939 1.00 86.88 106 ARG A O 1
ATOM 813 N N . GLU A 1 107 ? -21.178 -6.896 16.398 1.00 91.06 107 GLU A N 1
ATOM 814 C CA . GLU A 1 107 ? -21.809 -8.150 15.972 1.00 91.06 107 GLU A CA 1
ATOM 815 C C . GLU A 1 107 ? -21.065 -8.766 14.788 1.00 91.06 107 GLU A C 1
ATOM 817 O O . GLU A 1 107 ? -20.750 -9.955 14.784 1.00 91.06 107 GLU A O 1
ATOM 822 N N . ASN A 1 108 ? -20.656 -7.923 13.836 1.00 92.75 108 ASN A N 1
ATOM 823 C CA . ASN A 1 108 ? -19.972 -8.345 12.618 1.00 92.75 108 ASN A CA 1
ATOM 824 C C . ASN A 1 108 ? -18.463 -8.040 12.622 1.00 92.75 108 ASN A C 1
ATOM 826 O O . ASN A 1 108 ? -17.804 -8.089 11.578 1.00 92.75 108 ASN A O 1
ATOM 830 N N . ALA A 1 109 ? -17.876 -7.764 13.792 1.00 92.00 109 ALA A N 1
ATOM 831 C CA . ALA A 1 109 ? -16.493 -7.296 13.912 1.00 92.00 109 ALA A CA 1
ATOM 832 C C . ALA A 1 109 ? -15.471 -8.240 13.254 1.00 92.00 109 ALA A C 1
ATOM 834 O O . ALA A 1 109 ? -14.560 -7.798 12.551 1.00 92.00 109 ALA A O 1
ATOM 835 N N . GLY A 1 110 ? -15.624 -9.551 13.467 1.00 94.56 110 GLY A N 1
ATOM 836 C CA . GLY A 1 110 ? -14.740 -10.571 12.896 1.00 94.56 110 GLY A CA 1
ATOM 837 C C . GLY A 1 110 ? -14.765 -10.575 11.361 1.00 94.56 110 GLY A C 1
ATOM 838 O O . GLY A 1 110 ? -13.731 -10.293 10.746 1.00 94.56 110 GLY A O 1
ATOM 839 N N . PRO A 1 111 ? -15.925 -10.846 10.732 1.00 96.94 111 PRO A N 1
ATOM 840 C CA . PRO A 1 111 ? -16.071 -10.834 9.277 1.00 96.94 111 PRO A CA 1
ATOM 841 C C . PRO A 1 111 ? -15.620 -9.526 8.618 1.00 96.94 111 PRO A C 1
ATOM 843 O O . PRO A 1 111 ? -14.919 -9.558 7.605 1.00 96.94 111 PRO A O 1
ATOM 846 N N . ILE A 1 112 ? -15.950 -8.375 9.210 1.00 96.44 112 ILE A N 1
ATOM 847 C CA . ILE A 1 112 ? -15.565 -7.056 8.689 1.00 96.44 112 ILE A CA 1
ATOM 848 C C . ILE A 1 112 ? -14.040 -6.885 8.688 1.00 96.44 112 ILE A C 1
ATOM 850 O O . ILE A 1 112 ? -13.463 -6.462 7.681 1.00 96.44 112 ILE A O 1
ATOM 854 N N . ALA A 1 113 ? -13.369 -7.241 9.788 1.00 96.81 113 ALA A N 1
ATOM 855 C CA . ALA A 1 113 ? -11.915 -7.142 9.880 1.00 96.81 113 ALA A CA 1
ATOM 856 C C . ALA A 1 113 ? -11.215 -8.070 8.874 1.00 96.81 113 ALA A C 1
ATOM 858 O O . ALA A 1 113 ? -10.274 -7.649 8.197 1.00 96.81 113 ALA A O 1
ATOM 859 N N . VAL A 1 114 ? -11.705 -9.308 8.730 1.00 97.50 114 VAL A N 1
ATOM 860 C CA . VAL A 1 114 ? -11.180 -10.278 7.755 1.00 97.50 114 VAL A CA 1
ATOM 861 C C . VAL A 1 114 ? -11.387 -9.780 6.325 1.00 97.50 114 VAL A C 1
ATOM 863 O O . VAL A 1 114 ? -10.444 -9.814 5.536 1.00 97.50 114 VAL A O 1
ATOM 866 N N . LYS A 1 115 ? -12.569 -9.246 5.993 1.00 97.31 115 LYS A N 1
ATOM 867 C CA . LYS A 1 115 ? -12.853 -8.642 4.680 1.00 97.31 115 LYS A CA 1
ATOM 868 C C . LYS A 1 115 ? -11.841 -7.547 4.349 1.00 97.31 115 LYS A C 1
ATOM 870 O O . LYS A 1 115 ? -11.279 -7.541 3.256 1.00 97.31 115 LYS A O 1
ATOM 875 N N . GLY A 1 116 ? -11.557 -6.660 5.301 1.00 96.88 116 GLY A N 1
ATOM 876 C CA . GLY A 1 116 ? -10.559 -5.607 5.134 1.00 96.88 116 GLY A CA 1
ATOM 877 C C . GLY A 1 116 ? -9.154 -6.118 4.856 1.00 96.88 116 GLY A C 1
ATOM 878 O O . GLY A 1 116 ? -8.493 -5.640 3.933 1.00 96.88 116 GLY A O 1
ATOM 879 N N . LEU A 1 117 ? -8.719 -7.108 5.634 1.00 97.75 117 LEU A N 1
ATOM 880 C CA . LEU A 1 117 ? -7.410 -7.731 5.477 1.00 97.75 117 LEU A CA 1
ATOM 881 C C . LEU A 1 117 ? -7.276 -8.439 4.121 1.00 97.75 117 LEU A C 1
ATOM 883 O O . LEU A 1 117 ? -6.262 -8.280 3.447 1.00 97.75 117 LEU A O 1
ATOM 887 N N . LEU A 1 118 ? -8.310 -9.168 3.689 1.00 98.19 118 LEU A N 1
ATOM 888 C CA . LEU A 1 118 ? -8.332 -9.838 2.387 1.00 98.19 118 LEU A CA 1
ATOM 889 C C . LEU A 1 118 ? -8.299 -8.840 1.227 1.00 98.19 118 LEU A C 1
ATOM 891 O O . LEU A 1 118 ? -7.558 -9.055 0.271 1.00 98.19 118 LEU A O 1
ATOM 895 N N . ILE A 1 119 ? -9.049 -7.737 1.318 1.00 98.19 119 ILE A N 1
ATOM 896 C CA . ILE A 1 119 ? -9.019 -6.667 0.311 1.00 98.19 119 ILE A CA 1
ATOM 897 C C . ILE A 1 119 ? -7.613 -6.069 0.221 1.00 98.19 119 ILE A C 1
ATOM 899 O O . ILE A 1 119 ? -7.062 -5.984 -0.874 1.00 98.19 119 ILE A O 1
ATOM 903 N N . ALA A 1 120 ? -7.004 -5.701 1.350 1.00 98.00 120 ALA A N 1
ATOM 904 C CA . ALA A 1 120 ? -5.654 -5.140 1.362 1.00 98.00 120 ALA A CA 1
ATOM 905 C C . ALA A 1 120 ? -4.621 -6.122 0.786 1.00 98.00 120 ALA A C 1
ATOM 907 O O . ALA A 1 120 ? -3.843 -5.751 -0.093 1.00 98.00 120 ALA A O 1
ATOM 908 N N . ALA A 1 121 ? -4.663 -7.389 1.211 1.00 98.00 121 ALA A N 1
ATOM 909 C CA . ALA A 1 121 ? -3.764 -8.432 0.724 1.00 98.00 121 ALA A CA 1
ATOM 910 C C . ALA A 1 121 ? -3.933 -8.680 -0.781 1.00 98.00 121 ALA A C 1
ATOM 912 O O . ALA A 1 121 ? -2.944 -8.852 -1.492 1.00 98.00 121 ALA A O 1
ATOM 913 N N . PHE A 1 122 ? -5.171 -8.660 -1.281 1.00 98.25 122 PHE A N 1
ATOM 914 C CA . PHE A 1 122 ? -5.467 -8.812 -2.701 1.00 98.25 122 PHE A CA 1
ATOM 915 C C . PHE A 1 122 ? -4.925 -7.640 -3.525 1.00 98.25 122 PHE A C 1
ATOM 917 O O . PHE A 1 122 ? -4.268 -7.865 -4.544 1.00 98.25 122 PHE A O 1
ATOM 924 N N . ILE A 1 123 ? -5.157 -6.398 -3.088 1.00 97.94 123 ILE A N 1
ATOM 925 C CA . ILE A 1 123 ? -4.636 -5.200 -3.763 1.00 97.94 123 ILE A CA 1
ATOM 926 C C . ILE A 1 123 ? -3.104 -5.233 -3.769 1.00 97.94 123 ILE A C 1
ATOM 928 O O . ILE A 1 123 ? -2.481 -5.014 -4.806 1.00 97.94 123 ILE A O 1
ATOM 932 N N . HIS A 1 124 ? -2.482 -5.580 -2.647 1.00 96.94 124 HIS A N 1
ATOM 933 C CA . HIS A 1 124 ? -1.033 -5.684 -2.553 1.00 96.94 124 HIS A CA 1
ATOM 934 C C . HIS A 1 124 ? -0.477 -6.782 -3.480 1.00 96.94 124 HIS A C 1
ATOM 936 O O . HIS A 1 124 ? 0.399 -6.531 -4.308 1.00 96.94 124 HIS A O 1
ATOM 942 N N . ALA A 1 125 ? -1.021 -7.997 -3.431 1.00 96.31 125 ALA A N 1
ATOM 943 C CA . ALA A 1 125 ? -0.568 -9.091 -4.289 1.00 96.31 125 ALA A CA 1
ATOM 944 C C . ALA A 1 125 ? -0.768 -8.801 -5.789 1.00 96.31 125 ALA A C 1
ATOM 946 O O . ALA A 1 125 ? 0.063 -9.191 -6.620 1.00 96.31 125 ALA A O 1
ATOM 947 N N . THR A 1 126 ? -1.840 -8.081 -6.130 1.00 97.06 126 THR A N 1
ATOM 948 C CA . THR A 1 126 ? -2.102 -7.605 -7.494 1.00 97.06 126 THR A CA 1
ATOM 949 C C . THR A 1 126 ? -1.031 -6.613 -7.938 1.00 97.06 126 THR A C 1
ATOM 951 O O . THR A 1 126 ? -0.486 -6.774 -9.030 1.00 97.06 126 THR A O 1
ATOM 954 N N . TYR A 1 127 ? -0.643 -5.663 -7.082 1.00 95.56 127 TYR A N 1
ATOM 955 C CA . TYR A 1 127 ? 0.479 -4.764 -7.358 1.00 95.56 127 TYR A CA 1
ATOM 956 C C . TYR A 1 127 ? 1.770 -5.550 -7.615 1.00 95.56 127 TYR A C 1
ATOM 958 O O . TYR A 1 127 ? 2.365 -5.402 -8.681 1.00 95.56 127 TYR A O 1
ATOM 966 N N . ASN A 1 128 ? 2.148 -6.462 -6.710 1.00 92.81 128 ASN A N 1
ATOM 967 C CA . ASN A 1 128 ? 3.374 -7.268 -6.835 1.00 92.81 128 ASN A CA 1
ATOM 968 C C . ASN A 1 128 ? 3.404 -8.109 -8.118 1.00 92.81 128 ASN A C 1
ATOM 970 O O . ASN A 1 128 ? 4.462 -8.326 -8.709 1.00 92.81 128 ASN A O 1
ATOM 974 N N . THR A 1 129 ? 2.238 -8.552 -8.583 1.00 93.75 129 THR A N 1
ATOM 975 C CA . THR A 1 129 ? 2.109 -9.296 -9.838 1.00 93.75 129 THR A CA 1
ATOM 976 C C . THR A 1 129 ? 2.240 -8.388 -11.061 1.00 93.75 129 THR A C 1
ATOM 978 O O . THR A 1 129 ? 2.964 -8.712 -12.004 1.00 93.75 129 THR A O 1
ATOM 981 N N . LEU A 1 130 ? 1.534 -7.257 -11.072 1.00 95.25 130 LEU A N 1
ATOM 982 C CA . LEU A 1 130 ? 1.421 -6.400 -12.251 1.00 95.25 130 LEU A CA 1
ATOM 983 C C . LEU A 1 130 ? 2.629 -5.485 -12.446 1.00 95.25 130 LEU A C 1
ATOM 985 O O . LEU A 1 130 ? 2.999 -5.217 -13.588 1.00 95.25 130 LEU A O 1
ATOM 989 N N . VAL A 1 131 ? 3.277 -5.051 -11.367 1.00 91.50 131 VAL A N 1
ATOM 990 C CA . VAL A 1 131 ? 4.366 -4.066 -11.412 1.00 91.50 131 VAL A CA 1
ATOM 991 C C . VAL A 1 131 ? 5.579 -4.546 -12.216 1.00 91.50 131 VAL A C 1
ATOM 993 O O . VAL A 1 131 ? 6.229 -3.755 -12.896 1.00 91.50 131 VAL A O 1
ATOM 996 N N . GLY A 1 132 ? 5.858 -5.853 -12.206 1.00 86.94 132 GLY A N 1
ATOM 997 C CA . GLY A 1 132 ? 6.918 -6.462 -13.015 1.00 86.94 132 GLY A CA 1
ATOM 998 C C . GLY A 1 132 ? 6.492 -6.820 -14.442 1.00 86.94 132 GLY A C 1
ATOM 999 O O . GLY A 1 132 ? 7.343 -7.096 -15.285 1.00 86.94 132 GLY A O 1
ATOM 1000 N N . PHE A 1 133 ? 5.192 -6.823 -14.737 1.00 92.56 133 PHE A N 1
ATOM 1001 C CA . PHE A 1 133 ? 4.647 -7.300 -16.009 1.00 92.56 133 PHE A CA 1
ATOM 1002 C C . PHE A 1 133 ? 4.164 -6.154 -16.905 1.00 92.56 133 PHE A C 1
ATOM 1004 O O . PHE A 1 133 ? 4.622 -6.015 -18.039 1.00 92.56 133 PHE A O 1
ATOM 1011 N N . VAL A 1 134 ? 3.281 -5.297 -16.393 1.00 96.12 134 VAL A N 1
ATOM 1012 C CA . VAL A 1 134 ? 2.589 -4.252 -17.163 1.00 96.12 134 VAL A CA 1
ATOM 1013 C C . VAL A 1 134 ? 3.555 -3.241 -17.801 1.00 96.12 134 VAL A C 1
ATOM 1015 O O . VAL A 1 134 ? 3.423 -3.009 -19.004 1.00 96.12 134 VAL A O 1
ATOM 1018 N N . PRO A 1 135 ? 4.567 -2.689 -17.098 1.00 95.12 135 PRO A N 1
ATOM 1019 C CA . PRO A 1 135 ? 5.503 -1.740 -17.711 1.00 95.12 135 PRO A CA 1
ATOM 1020 C C . PRO A 1 135 ? 6.288 -2.319 -18.896 1.00 95.12 135 PRO A C 1
ATOM 1022 O O . PRO A 1 135 ? 6.528 -1.631 -19.892 1.00 95.12 135 PRO A O 1
ATOM 1025 N N . ASN A 1 136 ? 6.650 -3.603 -18.812 1.00 94.00 136 ASN A N 1
ATOM 1026 C CA . ASN A 1 136 ? 7.354 -4.313 -19.880 1.00 94.00 136 ASN A CA 1
ATOM 1027 C C . ASN A 1 136 ? 6.455 -4.514 -21.103 1.00 94.00 136 ASN A C 1
ATOM 1029 O O . ASN A 1 136 ? 6.889 -4.286 -22.230 1.00 94.00 136 ASN A O 1
ATOM 1033 N N . VAL A 1 137 ? 5.189 -4.880 -20.883 1.00 96.56 137 VAL A N 1
ATOM 1034 C CA . VAL A 1 137 ? 4.198 -5.011 -21.958 1.00 96.56 137 VAL A CA 1
ATOM 1035 C C . VAL A 1 137 ? 3.964 -3.669 -22.651 1.00 96.56 137 VAL A C 1
ATOM 1037 O O . VAL A 1 137 ? 4.022 -3.605 -23.876 1.00 96.56 137 VAL A O 1
ATOM 1040 N N . ILE A 1 138 ? 3.770 -2.584 -21.893 1.00 96.06 138 ILE A N 1
ATOM 1041 C CA . ILE A 1 138 ? 3.597 -1.234 -22.456 1.00 96.06 138 ILE A CA 1
ATOM 1042 C C . ILE A 1 138 ? 4.791 -0.868 -23.343 1.00 96.06 138 ILE A C 1
ATOM 1044 O O . ILE A 1 138 ? 4.600 -0.458 -24.484 1.00 96.06 138 ILE A O 1
ATOM 1048 N N . SER A 1 139 ? 6.014 -1.073 -22.856 1.00 95.44 139 SER A N 1
ATOM 1049 C CA . SER A 1 139 ? 7.229 -0.721 -23.604 1.00 95.44 139 SER A CA 1
ATOM 1050 C C . SER A 1 139 ? 7.416 -1.581 -24.862 1.00 95.44 139 SER A C 1
ATOM 1052 O O . SER A 1 139 ? 7.952 -1.109 -25.860 1.00 95.44 139 SER A O 1
ATOM 1054 N N . ALA A 1 140 ? 6.933 -2.828 -24.856 1.00 95.94 140 ALA A N 1
ATOM 1055 C CA . ALA A 1 140 ? 6.957 -3.695 -26.033 1.00 95.94 140 ALA A CA 1
ATOM 1056 C C . ALA A 1 140 ? 6.009 -3.212 -27.149 1.00 95.94 140 ALA A C 1
ATOM 1058 O O . ALA A 1 140 ? 6.352 -3.316 -28.327 1.00 95.94 140 ALA A O 1
ATOM 1059 N N . PHE A 1 141 ? 4.840 -2.666 -26.796 1.00 96.69 141 PHE A N 1
ATOM 1060 C CA . PHE A 1 141 ? 3.884 -2.108 -27.764 1.00 96.69 141 PHE A CA 1
ATOM 1061 C C . PHE A 1 141 ? 4.187 -0.657 -28.154 1.00 96.69 141 PHE A C 1
ATOM 1063 O O . PHE A 1 141 ? 3.844 -0.236 -29.259 1.00 96.69 141 PHE A O 1
ATOM 1070 N N . TYR A 1 142 ? 4.860 0.092 -27.281 1.00 96.31 142 TYR A N 1
ATOM 1071 C CA . TYR A 1 142 ? 5.251 1.481 -27.500 1.00 96.31 142 TYR A CA 1
ATOM 1072 C C . TYR A 1 142 ? 6.762 1.646 -27.284 1.00 96.31 142 TYR A C 1
ATOM 1074 O O . TYR A 1 142 ? 7.171 2.156 -26.241 1.00 96.31 142 TYR A O 1
ATOM 1082 N N . PRO A 1 143 ? 7.610 1.278 -28.267 1.00 93.56 143 PRO A N 1
ATOM 1083 C CA . PRO A 1 143 ? 9.069 1.276 -28.101 1.00 93.56 143 PRO A CA 1
ATOM 1084 C C . PRO A 1 143 ? 9.693 2.645 -27.791 1.00 93.56 143 PRO A C 1
ATOM 1086 O O . PRO A 1 143 ? 10.846 2.723 -27.379 1.00 93.56 143 PRO A O 1
ATOM 1089 N N . SER A 1 144 ? 8.952 3.736 -28.001 1.00 95.50 144 SER A N 1
ATOM 1090 C CA . SER A 1 144 ? 9.357 5.093 -27.622 1.00 95.50 144 SER A CA 1
ATOM 1091 C C . SER A 1 144 ? 9.227 5.381 -26.121 1.00 95.50 144 SER A C 1
ATOM 1093 O O . SER A 1 144 ? 9.729 6.402 -25.658 1.00 95.50 144 SER A O 1
ATOM 1095 N N . VAL A 1 145 ? 8.531 4.529 -25.365 1.00 95.50 145 VAL A N 1
ATOM 1096 C CA . VAL A 1 145 ? 8.351 4.648 -23.915 1.00 95.50 145 VAL A CA 1
ATOM 1097 C C . VAL A 1 145 ? 9.322 3.693 -23.231 1.00 95.50 145 VAL A C 1
ATOM 1099 O O . VAL A 1 145 ? 9.293 2.491 -23.483 1.00 95.50 145 VAL A O 1
ATOM 1102 N N . SER A 1 146 ? 10.190 4.219 -22.364 1.00 94.62 146 SER A N 1
ATOM 1103 C CA . SER A 1 146 ? 11.093 3.369 -21.584 1.00 94.62 146 SER A CA 1
ATOM 1104 C C . SER A 1 146 ? 10.333 2.624 -20.479 1.00 94.62 146 SER A C 1
ATOM 1106 O O . SER A 1 146 ? 9.314 3.108 -19.973 1.00 94.62 146 SER A O 1
ATOM 1108 N N . VAL A 1 147 ? 10.857 1.470 -20.054 1.00 92.12 147 VAL A N 1
ATOM 1109 C CA . VAL A 1 147 ? 10.251 0.649 -18.988 1.00 92.12 147 VAL A CA 1
ATOM 1110 C C . VAL A 1 147 ? 10.139 1.432 -17.682 1.00 92.12 147 VAL A C 1
ATOM 1112 O O . VAL A 1 147 ? 9.165 1.279 -16.953 1.00 92.12 147 VAL A O 1
ATOM 1115 N N . GLU A 1 148 ? 11.099 2.307 -17.397 1.00 91.25 148 GLU A N 1
ATOM 1116 C CA . GLU A 1 148 ? 11.115 3.162 -16.210 1.00 91.25 148 GLU A CA 1
ATOM 1117 C C . GLU A 1 148 ? 9.962 4.172 -16.229 1.00 91.25 148 GLU A C 1
ATOM 1119 O O . GLU A 1 148 ? 9.278 4.342 -15.221 1.00 91.25 148 GLU A O 1
ATOM 1124 N N . ILE A 1 149 ? 9.701 4.805 -17.379 1.00 92.56 149 ILE A N 1
ATOM 1125 C CA . ILE A 1 149 ? 8.580 5.744 -17.535 1.00 92.56 149 ILE A CA 1
ATOM 1126 C C . ILE A 1 149 ? 7.251 4.995 -17.416 1.00 92.56 149 ILE A C 1
ATOM 1128 O O . ILE A 1 149 ? 6.353 5.442 -16.700 1.00 92.56 149 ILE A O 1
ATOM 1132 N N . ALA A 1 150 ? 7.135 3.835 -18.069 1.00 94.94 150 ALA A N 1
ATOM 1133 C CA . ALA A 1 150 ? 5.948 2.992 -17.974 1.00 94.94 150 ALA A CA 1
ATOM 1134 C C . ALA A 1 150 ? 5.705 2.497 -16.537 1.00 94.94 150 ALA A C 1
ATOM 1136 O O . ALA A 1 150 ? 4.560 2.441 -16.096 1.00 94.94 150 ALA A O 1
ATOM 1137 N N . TYR A 1 151 ? 6.769 2.184 -15.790 1.00 93.56 151 TYR A N 1
ATOM 1138 C CA . TYR A 1 151 ? 6.705 1.796 -14.382 1.00 93.56 151 TYR A CA 1
ATOM 1139 C C . TYR A 1 151 ? 6.175 2.936 -13.513 1.00 93.56 151 TYR A C 1
ATOM 1141 O O . TYR A 1 151 ? 5.218 2.734 -12.771 1.00 93.56 151 TYR A O 1
ATOM 1149 N N . ILE A 1 152 ? 6.740 4.140 -13.643 1.00 92.88 152 ILE A N 1
ATOM 1150 C CA . ILE A 1 152 ? 6.291 5.307 -12.873 1.00 92.88 152 ILE A CA 1
ATOM 1151 C C . ILE A 1 152 ? 4.814 5.592 -13.168 1.00 92.88 152 ILE A C 1
ATOM 1153 O O . ILE A 1 152 ? 4.018 5.744 -12.243 1.00 92.88 152 ILE A O 1
ATOM 1157 N N . ALA A 1 153 ? 4.426 5.602 -14.447 1.00 94.25 153 ALA A N 1
ATOM 1158 C CA . ALA A 1 153 ? 3.037 5.803 -14.848 1.00 94.25 153 ALA A CA 1
ATOM 1159 C C . ALA A 1 153 ? 2.107 4.727 -14.265 1.00 94.25 153 ALA A C 1
ATOM 1161 O O . ALA A 1 153 ? 1.049 5.057 -13.732 1.00 94.25 153 ALA A O 1
ATOM 1162 N N . PHE A 1 154 ? 2.515 3.455 -14.318 1.00 95.44 154 PHE A N 1
ATOM 1163 C CA . PHE A 1 154 ? 1.765 2.350 -13.726 1.00 95.44 154 PHE A CA 1
ATOM 1164 C C . PHE A 1 154 ? 1.543 2.554 -12.224 1.00 95.44 154 PHE A C 1
ATOM 1166 O O . PHE A 1 154 ? 0.407 2.446 -11.772 1.00 95.44 154 PHE A O 1
ATOM 1173 N N . VAL A 1 155 ? 2.593 2.897 -11.469 1.00 94.81 155 VAL A N 1
ATOM 1174 C CA . VAL A 1 155 ? 2.499 3.141 -10.021 1.00 94.81 155 VAL A CA 1
ATOM 1175 C C . VAL A 1 155 ? 1.507 4.261 -9.720 1.00 94.81 155 VAL A C 1
ATOM 1177 O O . VAL A 1 155 ? 0.582 4.053 -8.941 1.00 94.81 155 VAL A O 1
ATOM 1180 N N . PHE A 1 156 ? 1.632 5.418 -10.377 1.00 95.38 156 PHE A N 1
ATOM 1181 C CA . PHE A 1 156 ? 0.722 6.545 -10.144 1.00 95.38 156 PHE A CA 1
ATOM 1182 C C . PHE A 1 156 ? -0.733 6.212 -10.473 1.00 95.38 156 PHE A C 1
ATOM 1184 O O . PHE A 1 156 ? -1.635 6.627 -9.747 1.00 95.38 156 PHE A O 1
ATOM 1191 N N . VAL A 1 157 ? -0.974 5.469 -11.553 1.00 96.75 157 VAL A N 1
ATOM 1192 C CA . VAL A 1 157 ? -2.327 5.046 -11.929 1.00 96.75 157 VAL A CA 1
ATOM 1193 C C . VAL A 1 157 ? -2.882 4.051 -10.915 1.00 96.75 157 VAL A C 1
ATOM 1195 O O . VAL A 1 157 ? -4.028 4.194 -10.495 1.00 96.75 157 VAL A O 1
ATOM 1198 N N . TYR A 1 158 ? -2.084 3.067 -10.503 1.00 97.19 158 TYR A N 1
ATOM 1199 C CA . TYR A 1 158 ? -2.506 2.027 -9.571 1.00 97.19 158 TYR A CA 1
ATOM 1200 C C . TYR A 1 158 ? -2.805 2.598 -8.179 1.00 97.19 158 TYR A C 1
ATOM 1202 O O . TYR A 1 158 ? -3.917 2.447 -7.666 1.00 97.19 158 TYR A O 1
ATOM 1210 N N . ASP A 1 159 ? -1.843 3.320 -7.604 1.00 96.56 159 ASP A N 1
ATOM 1211 C CA . ASP A 1 159 ? -1.973 3.949 -6.290 1.00 96.56 159 ASP A CA 1
ATOM 1212 C C . ASP A 1 159 ? -3.035 5.051 -6.318 1.00 96.56 159 ASP A C 1
ATOM 1214 O O . ASP A 1 159 ? -3.844 5.158 -5.400 1.00 96.56 159 ASP A O 1
ATOM 1218 N N . GLY A 1 160 ? -3.103 5.833 -7.398 1.00 96.75 160 GLY A N 1
ATOM 1219 C CA . GLY A 1 160 ? -4.137 6.848 -7.587 1.00 96.75 160 GLY A CA 1
ATOM 1220 C C . GLY A 1 160 ? -5.542 6.249 -7.641 1.00 96.75 160 GLY A C 1
ATOM 1221 O O . GLY A 1 160 ? -6.454 6.773 -7.002 1.00 96.75 160 GLY A O 1
ATOM 1222 N N . PHE A 1 161 ? -5.721 5.125 -8.341 1.00 97.88 161 PHE A N 1
ATOM 1223 C CA . PHE A 1 161 ? -6.998 4.419 -8.417 1.00 97.88 161 PHE A CA 1
ATOM 1224 C C . PHE A 1 161 ? -7.443 3.905 -7.044 1.00 97.88 161 PHE A C 1
ATOM 1226 O O . PHE A 1 161 ? -8.534 4.245 -6.581 1.00 97.88 161 PHE A O 1
ATOM 1233 N N . PHE A 1 162 ? -6.599 3.137 -6.349 1.00 97.75 162 PHE A N 1
ATOM 1234 C CA . PHE A 1 162 ? -6.961 2.591 -5.037 1.00 97.75 162 PHE A CA 1
ATOM 1235 C C . PHE A 1 162 ? -7.041 3.669 -3.954 1.00 97.75 162 PHE A C 1
ATOM 1237 O O . PHE A 1 162 ? -7.946 3.631 -3.119 1.00 97.75 162 PHE A O 1
ATOM 1244 N N . GLY A 1 163 ? -6.173 4.678 -4.006 1.00 97.19 163 GLY A N 1
ATOM 1245 C CA . GLY A 1 163 ? -6.245 5.858 -3.151 1.00 97.19 163 GLY A CA 1
ATOM 1246 C C . GLY A 1 163 ? -7.556 6.624 -3.341 1.00 97.19 163 GLY A C 1
ATOM 1247 O O . GLY A 1 163 ? -8.198 6.988 -2.356 1.00 97.19 163 GLY A O 1
ATOM 1248 N N . TYR A 1 164 ? -8.019 6.794 -4.583 1.00 97.44 164 TYR A N 1
ATOM 1249 C CA . TYR A 1 164 ? -9.320 7.398 -4.878 1.00 97.44 164 TYR A CA 1
ATOM 1250 C C . TYR A 1 164 ? -10.489 6.558 -4.342 1.00 97.44 164 TYR A C 1
ATOM 1252 O O . TYR A 1 164 ? -11.413 7.106 -3.736 1.00 97.44 164 TYR A O 1
ATOM 1260 N N . LEU A 1 165 ? -10.451 5.231 -4.507 1.00 97.69 165 LEU A N 1
ATOM 1261 C CA . LEU A 1 165 ? -11.480 4.339 -3.957 1.00 97.69 165 LEU A CA 1
ATOM 1262 C C . LEU A 1 165 ? -11.545 4.410 -2.426 1.00 97.69 165 LEU A C 1
ATOM 1264 O O . LEU A 1 165 ? -12.640 4.479 -1.856 1.00 97.69 165 LEU A O 1
ATOM 1268 N N . LEU A 1 166 ? -10.388 4.436 -1.761 1.00 96.12 166 LEU A N 1
ATOM 1269 C CA . LEU A 1 166 ? -10.305 4.604 -0.313 1.00 96.12 166 LEU A CA 1
ATOM 1270 C C . LEU A 1 166 ? -10.849 5.967 0.112 1.00 96.12 166 LEU A C 1
ATOM 1272 O O . LEU A 1 166 ? -11.690 6.040 1.007 1.00 96.12 166 LEU A O 1
ATOM 1276 N N . TYR A 1 167 ? -10.423 7.034 -0.566 1.00 95.50 167 TYR A N 1
ATOM 1277 C CA . TYR A 1 167 ? -10.911 8.388 -0.324 1.00 95.50 167 TYR A CA 1
ATOM 1278 C C . TYR A 1 167 ? -12.435 8.452 -0.445 1.00 95.50 167 TYR A C 1
ATOM 1280 O O . TYR A 1 167 ? -13.100 8.965 0.448 1.00 95.50 167 TYR A O 1
ATOM 1288 N N . ARG A 1 168 ? -13.022 7.849 -1.485 1.00 95.25 168 ARG A N 1
ATOM 1289 C CA . ARG A 1 168 ? -14.480 7.779 -1.652 1.00 95.25 168 ARG A CA 1
ATOM 1290 C C . ARG A 1 168 ? -15.164 7.020 -0.510 1.00 95.25 168 ARG A C 1
ATOM 1292 O O . ARG A 1 168 ? -16.249 7.420 -0.089 1.00 95.25 168 ARG A O 1
ATOM 1299 N N . LYS A 1 169 ? -14.578 5.932 0.001 1.00 92.00 169 LYS A N 1
ATOM 1300 C CA . LYS A 1 169 ? -15.111 5.211 1.177 1.00 92.00 169 LYS A CA 1
ATOM 1301 C C . LYS A 1 169 ? -15.063 6.077 2.441 1.00 92.00 169 LYS A C 1
ATOM 1303 O O . LYS A 1 169 ? -16.075 6.181 3.130 1.00 92.00 169 LYS A O 1
ATOM 1308 N N . ILE A 1 170 ? -13.942 6.748 2.699 1.00 91.88 170 ILE A N 1
ATOM 1309 C CA . ILE A 1 170 ? -13.768 7.632 3.862 1.00 91.88 170 ILE A CA 1
ATOM 1310 C C . ILE A 1 170 ? -14.702 8.848 3.784 1.00 91.88 170 ILE A C 1
ATOM 1312 O O . ILE A 1 170 ? -15.346 9.190 4.773 1.00 91.88 170 ILE A O 1
ATOM 1316 N N . SER A 1 171 ? -14.815 9.484 2.618 1.00 88.94 171 SER A N 1
ATOM 1317 C CA . SER A 1 171 ? -15.659 10.667 2.421 1.00 88.94 171 SER A CA 1
ATOM 1318 C C . SER A 1 171 ? -17.143 10.356 2.591 1.00 88.94 171 SER A C 1
ATOM 1320 O O . SER A 1 171 ? -17.845 11.132 3.232 1.00 88.94 171 SER A O 1
ATOM 1322 N N . ARG A 1 172 ? -17.616 9.202 2.096 1.00 86.44 172 ARG A N 1
ATOM 1323 C CA . ARG A 1 172 ? -18.994 8.744 2.351 1.00 86.44 172 ARG A CA 1
ATOM 1324 C C . ARG A 1 172 ? -19.262 8.575 3.840 1.00 86.44 172 ARG A C 1
ATOM 1326 O O . ARG A 1 172 ? -20.281 9.039 4.327 1.00 86.44 172 ARG A O 1
ATOM 1333 N N . TYR A 1 173 ? -18.321 7.967 4.558 1.00 81.88 173 TYR A N 1
ATOM 1334 C CA . TYR A 1 173 ? -18.440 7.810 6.000 1.00 81.88 173 TYR A CA 1
ATOM 1335 C C . TYR A 1 173 ? -18.485 9.177 6.703 1.00 81.88 173 TYR A C 1
ATOM 1337 O O . TYR A 1 173 ? -19.360 9.414 7.517 1.00 81.88 173 TYR A O 1
ATOM 1345 N N . ARG A 1 174 ? -17.622 10.134 6.340 1.00 81.69 174 ARG A N 1
ATOM 1346 C CA . ARG A 1 174 ? -17.617 11.475 6.959 1.00 81.69 174 ARG A CA 1
ATOM 1347 C C . ARG A 1 174 ? -18.960 12.210 6.840 1.00 81.69 174 ARG A C 1
ATOM 1349 O O . ARG A 1 174 ? -19.373 12.837 7.806 1.00 81.69 174 ARG A O 1
ATOM 1356 N N . VAL A 1 175 ? -19.611 12.144 5.678 1.00 77.50 175 VAL A N 1
ATOM 1357 C CA . VAL A 1 175 ? -20.883 12.850 5.435 1.00 77.50 175 VAL A CA 1
ATOM 1358 C C . VAL A 1 175 ? -22.007 12.283 6.302 1.00 77.50 175 VAL A C 1
ATOM 1360 O O . VAL A 1 175 ? -22.717 13.052 6.937 1.00 77.50 175 VAL A O 1
ATOM 1363 N N . MET A 1 176 ? -22.112 10.955 6.404 1.00 71.81 176 MET A N 1
ATOM 1364 C CA . MET A 1 176 ? -23.165 10.320 7.206 1.00 71.81 176 MET A CA 1
ATOM 1365 C C . MET A 1 176 ? -23.042 10.651 8.698 1.00 71.81 176 MET A C 1
ATOM 1367 O O . MET A 1 176 ? -24.045 10.842 9.372 1.00 71.81 176 MET A O 1
ATOM 1371 N N . TYR A 1 177 ? -21.818 10.751 9.221 1.00 71.88 177 TYR A N 1
ATOM 1372 C CA . TYR A 1 177 ? -21.607 11.075 10.635 1.00 71.88 177 TYR A CA 1
ATOM 1373 C C . TYR A 1 177 ? -21.886 12.548 10.947 1.00 71.88 177 TYR A C 1
ATOM 1375 O O . TYR A 1 177 ? -22.400 12.837 12.021 1.00 71.88 177 TYR A O 1
ATOM 1383 N N . ALA A 1 178 ? -21.614 13.456 10.004 1.00 73.81 178 ALA A N 1
ATOM 1384 C CA . ALA A 1 178 ? -21.945 14.872 10.163 1.00 73.81 178 ALA A CA 1
ATOM 1385 C C . ALA A 1 178 ? -23.466 15.106 10.221 1.00 73.81 178 ALA A C 1
ATOM 1387 O O . ALA A 1 178 ? -23.929 15.899 11.030 1.00 73.81 178 ALA A O 1
ATOM 1388 N N . GLU A 1 179 ? -24.244 14.374 9.418 1.00 71.00 179 GLU A N 1
ATOM 1389 C CA . GLU A 1 179 ? -25.710 14.486 9.409 1.00 71.00 179 GLU A CA 1
ATOM 1390 C C . GLU A 1 179 ? -26.351 13.954 10.704 1.00 71.00 179 GLU A C 1
ATOM 1392 O O . GLU A 1 179 ? -27.330 14.509 11.199 1.00 71.00 179 GLU A O 1
ATOM 1397 N N . VAL A 1 180 ? -25.796 12.881 11.276 1.00 68.31 180 VAL A N 1
ATOM 1398 C CA . VAL A 1 180 ? -26.269 12.324 12.554 1.00 68.31 180 VAL A CA 1
ATOM 1399 C C . VAL A 1 180 ? -25.955 13.268 13.718 1.00 68.31 180 VAL A C 1
ATOM 1401 O O . VAL A 1 180 ? -26.788 13.431 14.607 1.00 68.31 180 VAL A O 1
ATOM 1404 N N . GLU A 1 181 ? -24.788 13.915 13.697 1.00 67.25 181 GLU A N 1
ATOM 1405 C CA . GLU A 1 181 ? -24.402 14.914 14.700 1.00 67.25 181 GLU A CA 1
ATOM 1406 C C . GLU A 1 181 ? -25.287 16.171 14.615 1.00 67.25 181 GLU A C 1
ATOM 1408 O O . GLU A 1 181 ? -25.747 16.672 15.639 1.00 67.25 181 GLU A O 1
ATOM 1413 N N . GLU A 1 182 ? -25.618 16.628 13.404 1.00 68.94 182 GLU A N 1
ATOM 1414 C CA . GLU A 1 182 ? -26.517 17.768 13.174 1.00 68.94 182 GLU A CA 1
ATOM 1415 C C . GLU A 1 182 ? -27.957 17.477 13.627 1.00 68.94 182 GLU A C 1
ATOM 1417 O O . GLU A 1 182 ? -28.556 18.285 14.334 1.00 68.94 182 GLU A O 1
ATOM 1422 N N . LYS A 1 183 ? -28.496 16.288 13.324 1.00 58.78 183 LYS A N 1
ATOM 1423 C CA . LYS A 1 183 ? -29.839 15.871 13.775 1.00 58.78 183 LYS A CA 1
ATOM 1424 C C . LYS A 1 183 ? -29.950 15.709 15.294 1.00 58.78 183 LYS A C 1
ATOM 1426 O O . LYS A 1 183 ? -31.025 15.922 15.845 1.00 58.78 183 LYS A O 1
ATOM 1431 N N . GLN A 1 184 ? -28.861 15.351 15.975 1.00 58.41 184 GLN A N 1
ATOM 1432 C CA . GLN A 1 184 ? -28.813 15.348 17.441 1.00 58.41 184 GLN A CA 1
ATOM 1433 C C . GLN A 1 184 ? -28.649 16.758 18.032 1.00 58.41 184 GLN A C 1
ATOM 1435 O O . GLN A 1 184 ? -29.071 16.984 19.163 1.00 58.41 184 GLN A O 1
ATOM 1440 N N . GLY A 1 185 ? -28.071 17.701 17.280 1.00 53.81 185 GLY A N 1
ATOM 1441 C CA . GLY A 1 185 ? -27.910 19.101 17.681 1.00 53.81 185 GLY A CA 1
ATOM 1442 C C . GLY A 1 185 ? -29.155 19.975 17.477 1.00 53.81 185 GLY A C 1
ATOM 1443 O O . GLY A 1 185 ? -29.377 20.884 18.270 1.00 53.81 185 GLY A O 1
ATOM 1444 N N . ASP A 1 186 ? -29.978 19.693 16.463 1.00 55.09 186 ASP A N 1
ATOM 1445 C CA . ASP A 1 186 ? -31.177 20.486 16.118 1.00 55.09 186 ASP A CA 1
ATOM 1446 C C . ASP A 1 186 ? -32.463 19.997 16.826 1.00 55.09 186 ASP A C 1
ATOM 1448 O O . ASP A 1 186 ? -33.471 20.693 16.880 1.00 55.09 186 ASP A O 1
ATOM 1452 N N . GLY A 1 187 ? -32.435 18.805 17.436 1.00 47.81 187 GLY A N 1
ATOM 1453 C CA . GLY A 1 187 ? -33.537 18.265 18.250 1.00 47.81 187 GLY A CA 1
ATOM 1454 C C . GLY A 1 187 ? -33.490 18.639 19.739 1.00 47.81 187 GLY A C 1
ATOM 1455 O O . GLY A 1 187 ? -34.223 18.050 20.532 1.00 47.81 187 GLY A O 1
ATOM 1456 N N . GLY A 1 188 ? -32.595 19.549 20.140 1.00 44.78 188 GLY A N 1
ATOM 1457 C CA . GLY A 1 188 ? -32.190 19.755 21.536 1.00 44.78 188 GLY A CA 1
ATOM 1458 C C . GLY A 1 188 ? -32.416 21.149 22.126 1.00 44.78 188 GLY A C 1
ATOM 1459 O O . GLY A 1 188 ? -31.786 21.447 23.137 1.00 44.78 188 GLY A O 1
ATOM 1460 N N . ASP A 1 189 ? -33.281 21.993 21.550 1.00 46.72 189 ASP A N 1
ATOM 1461 C CA . ASP A 1 189 ? -33.666 23.293 22.144 1.00 46.72 189 ASP A CA 1
ATOM 1462 C C . ASP A 1 189 ? -35.068 23.266 22.781 1.00 46.72 189 ASP A C 1
ATOM 1464 O O . ASP A 1 189 ? -35.892 24.154 22.594 1.00 46.72 189 ASP A O 1
ATOM 1468 N N . GLU A 1 190 ? -35.345 22.227 23.572 1.00 46.22 190 GLU A N 1
ATOM 1469 C CA . GLU A 1 190 ? -36.355 22.295 24.632 1.00 46.22 190 GLU A CA 1
ATOM 1470 C C . GLU A 1 190 ? -35.709 21.898 25.965 1.00 46.22 190 GLU A C 1
ATOM 1472 O O . GLU A 1 190 ? -35.784 20.762 26.430 1.00 46.22 190 GLU A O 1
ATOM 1477 N N . GLY A 1 191 ? -35.019 22.875 26.561 1.00 50.28 191 GLY A N 1
ATOM 1478 C CA . GLY A 1 191 ? -34.809 23.004 28.004 1.00 50.28 191 GLY A CA 1
ATOM 1479 C C . GLY A 1 191 ? -34.450 21.734 28.777 1.00 50.28 191 GLY A C 1
ATOM 1480 O O . GLY A 1 191 ? -35.216 21.314 29.643 1.00 50.28 191 GLY A O 1
ATOM 1481 N N . ARG A 1 192 ? -33.262 21.166 28.548 1.00 42.69 192 ARG A N 1
ATOM 1482 C CA . ARG A 1 192 ? -32.598 20.280 29.518 1.00 42.69 192 ARG A CA 1
ATOM 1483 C C . ARG A 1 192 ? -31.111 20.599 29.553 1.00 42.69 192 ARG A C 1
ATOM 1485 O O . ARG A 1 192 ? -30.493 20.769 28.506 1.00 42.69 192 ARG A O 1
ATOM 1492 N N . ASP A 1 193 ? -30.572 20.711 30.765 1.00 45.72 193 ASP A N 1
ATOM 1493 C CA . ASP A 1 193 ? -29.148 20.890 31.033 1.00 45.72 193 ASP A CA 1
ATOM 1494 C C . ASP A 1 193 ? -28.309 19.984 30.127 1.00 45.72 193 ASP A C 1
ATOM 1496 O O . ASP A 1 193 ? -28.602 18.794 29.979 1.00 45.72 193 ASP A O 1
ATOM 1500 N N . ALA A 1 194 ? -27.278 20.567 29.507 1.00 42.28 194 ALA A N 1
ATOM 1501 C CA . ALA A 1 194 ? -26.322 19.845 28.680 1.00 42.28 194 ALA A CA 1
ATOM 1502 C C . ALA A 1 194 ? -25.918 18.535 29.381 1.00 42.28 194 ALA A C 1
ATOM 1504 O O . ALA A 1 194 ? -25.582 18.576 30.570 1.00 42.28 194 ALA A O 1
ATOM 1505 N N . PRO A 1 195 ? -25.941 17.373 28.700 1.00 38.62 195 PRO A N 1
ATOM 1506 C CA . PRO A 1 195 ? -25.586 16.128 29.354 1.00 38.62 195 PRO A CA 1
ATOM 1507 C C . PRO A 1 195 ? -24.132 16.236 29.808 1.00 38.62 195 PRO A C 1
ATOM 1509 O O . PRO A 1 195 ? -23.221 16.348 28.982 1.00 38.62 195 PRO A O 1
ATOM 1512 N N . GLU A 1 196 ? -23.913 16.234 31.128 1.00 45.28 196 GLU A N 1
ATOM 1513 C CA . GLU A 1 196 ? -22.565 16.170 31.678 1.00 45.28 196 GLU A CA 1
ATOM 1514 C C . GLU A 1 196 ? -21.823 14.985 31.040 1.00 45.28 196 GLU A C 1
ATOM 1516 O O . GLU A 1 196 ? -22.420 13.921 30.816 1.00 45.28 196 GLU A O 1
ATOM 1521 N N . PRO A 1 197 ? -20.515 15.126 30.756 1.00 39.00 197 PRO A N 1
ATOM 1522 C CA . PRO A 1 197 ? -19.713 14.012 30.281 1.00 39.00 197 PRO A CA 1
ATOM 1523 C C . PRO A 1 197 ? -19.890 12.850 31.257 1.00 39.00 197 PRO A C 1
ATOM 1525 O O . PRO A 1 197 ? -19.549 12.985 32.431 1.00 39.00 197 PRO A O 1
ATOM 1528 N N . ARG A 1 198 ? -20.468 11.735 30.776 1.00 42.19 198 ARG A N 1
ATOM 1529 C CA . ARG A 1 198 ? -20.818 10.561 31.591 1.00 42.19 198 ARG A CA 1
ATOM 1530 C C . ARG A 1 198 ? -19.700 10.272 32.592 1.00 42.19 198 ARG A C 1
ATOM 1532 O O . ARG A 1 198 ? -18.633 9.785 32.209 1.00 42.19 198 ARG A O 1
ATOM 1539 N N . LYS A 1 199 ? -19.945 10.579 33.874 1.00 41.72 199 LYS A N 1
ATOM 1540 C CA . LYS A 1 199 ? -19.038 10.205 34.957 1.00 41.72 199 LYS A CA 1
ATOM 1541 C C . LYS A 1 199 ? -18.860 8.695 34.904 1.00 41.72 199 LYS A C 1
ATOM 1543 O O . LYS A 1 199 ? -19.821 7.932 34.805 1.00 41.72 199 LYS A O 1
ATOM 1548 N N . ARG A 1 200 ? -17.588 8.300 34.907 1.00 46.03 200 ARG A N 1
ATOM 1549 C CA . ARG A 1 200 ? -17.093 6.930 35.036 1.00 46.03 200 ARG A CA 1
ATOM 1550 C C . ARG A 1 200 ? -17.986 6.164 36.019 1.00 46.03 200 ARG A C 1
ATOM 1552 O O . ARG A 1 200 ? -18.107 6.586 37.164 1.00 46.03 200 ARG A O 1
ATOM 1559 N N . ARG A 1 201 ? -18.597 5.053 35.588 1.00 38.81 201 ARG A N 1
ATOM 1560 C CA . ARG A 1 201 ? -19.153 4.089 36.545 1.00 38.81 201 ARG A CA 1
ATOM 1561 C C . ARG A 1 201 ? -17.976 3.589 37.382 1.00 38.81 201 ARG A C 1
ATOM 1563 O O . ARG A 1 201 ? -17.028 3.032 36.825 1.00 38.81 201 ARG A O 1
ATOM 1570 N N . GLU A 1 202 ? -18.010 3.890 38.677 1.00 40.03 202 GLU A N 1
ATOM 1571 C CA . GLU A 1 202 ? -17.118 3.308 39.681 1.00 40.03 202 GLU A CA 1
ATOM 1572 C C . GLU A 1 202 ? -17.101 1.779 39.505 1.00 40.03 202 GLU A C 1
ATOM 1574 O O . GLU A 1 202 ? -18.130 1.192 39.140 1.00 40.03 202 GLU A O 1
ATOM 1579 N N . PRO A 1 203 ? -15.950 1.114 39.697 1.00 31.38 203 PRO A N 1
ATOM 1580 C CA . PRO A 1 203 ? -15.902 -0.336 39.639 1.00 31.38 203 PRO A CA 1
ATOM 1581 C C . PRO A 1 203 ? -16.870 -0.904 40.678 1.00 31.38 203 PRO A C 1
ATOM 1583 O O . PRO A 1 203 ? -16.864 -0.491 41.835 1.00 31.38 203 PRO A O 1
ATOM 1586 N N . VAL A 1 204 ? -17.706 -1.847 40.240 1.00 35.81 204 VAL A N 1
ATOM 1587 C CA . VAL A 1 204 ? -18.647 -2.574 41.096 1.00 35.81 204 VAL A CA 1
ATOM 1588 C C . VAL A 1 204 ? -17.867 -3.166 42.270 1.00 35.81 204 VAL A C 1
ATOM 1590 O O . VAL A 1 204 ? -17.053 -4.071 42.079 1.00 35.81 204 VAL A O 1
ATOM 1593 N N . GLN A 1 205 ? -18.090 -2.636 43.475 1.00 31.23 205 GLN A N 1
ATOM 1594 C CA . GLN A 1 205 ? -17.678 -3.311 44.697 1.00 31.23 205 GLN A CA 1
ATOM 1595 C C . GLN A 1 205 ? -18.544 -4.557 44.840 1.00 31.23 205 GLN A C 1
ATOM 1597 O O . GLN A 1 205 ? -19.770 -4.486 44.858 1.00 31.23 205 GLN A O 1
ATOM 1602 N N . PHE A 1 206 ? -17.884 -5.709 44.874 1.00 29.03 206 PHE A N 1
ATOM 1603 C CA . PHE A 1 206 ? -18.525 -6.980 45.155 1.00 29.03 206 PHE A CA 1
ATOM 1604 C C . PHE A 1 206 ? -18.825 -7.011 46.656 1.00 29.03 206 PHE A C 1
ATOM 1606 O O . PHE A 1 206 ? -17.904 -7.106 47.466 1.00 29.03 206 PHE A O 1
ATOM 1613 N N . ASP A 1 207 ? -20.097 -6.864 47.017 1.00 32.62 207 ASP A N 1
ATOM 1614 C CA . ASP A 1 207 ? -20.566 -7.043 48.387 1.00 32.62 207 ASP A CA 1
ATOM 1615 C C . ASP A 1 207 ? -20.537 -8.539 48.723 1.00 32.62 207 ASP A C 1
ATOM 1617 O O . ASP A 1 207 ? -21.373 -9.322 48.270 1.00 32.62 207 ASP A O 1
ATOM 1621 N N . SER A 1 208 ? -19.514 -8.965 49.459 1.00 33.22 208 SER A N 1
ATOM 1622 C CA . SER A 1 208 ? -19.507 -10.262 50.129 1.00 33.22 208 SER A CA 1
ATOM 1623 C C . SER A 1 208 ? -20.181 -10.100 51.489 1.00 33.22 208 SER A C 1
ATOM 1625 O O . SER A 1 208 ? -19.511 -9.925 52.510 1.00 33.22 208 SER A O 1
ATOM 1627 N N . GLY A 1 209 ? -21.511 -10.126 51.470 1.00 30.73 209 GLY A N 1
ATOM 1628 C CA . GLY A 1 209 ? -22.357 -10.165 52.651 1.00 30.73 209 GLY A CA 1
ATOM 1629 C C . GLY A 1 209 ? -22.565 -11.592 53.163 1.00 30.73 209 GLY A C 1
ATOM 1630 O O . GLY A 1 209 ? -23.115 -12.433 52.466 1.00 30.73 209 GLY A O 1
ATOM 1631 N N . ASP A 1 210 ? -22.162 -11.766 54.418 1.00 31.42 210 ASP A N 1
ATOM 1632 C CA . ASP A 1 210 ? -22.505 -12.799 55.398 1.00 31.42 210 ASP A CA 1
ATOM 1633 C C . ASP A 1 210 ? -21.810 -14.179 55.373 1.00 31.42 210 ASP A C 1
ATOM 1635 O O . ASP A 1 210 ? -21.555 -14.840 54.374 1.00 31.42 210 ASP A O 1
ATOM 1639 N N . GLY A 1 211 ? -21.386 -14.546 56.579 1.00 28.69 211 GLY A N 1
ATOM 1640 C CA . GLY A 1 211 ? -20.453 -15.613 56.895 1.00 28.69 211 GLY A CA 1
ATOM 1641 C C . GLY A 1 211 ? -20.063 -15.463 58.359 1.00 28.69 211 GLY A C 1
ATOM 1642 O O . GLY A 1 211 ? -18.925 -15.158 58.699 1.00 28.69 211 GLY A O 1
ATOM 1643 N N . SER A 1 212 ? -21.065 -15.565 59.229 1.00 29.23 212 SER A N 1
ATOM 1644 C CA . SER A 1 212 ? -20.925 -15.555 60.680 1.00 29.23 212 SER A CA 1
ATOM 1645 C C . SER A 1 212 ? -19.907 -16.592 61.162 1.00 29.23 212 SER A C 1
ATOM 1647 O O . SER A 1 212 ? -20.050 -17.773 60.844 1.00 29.23 212 SER A O 1
ATOM 1649 N N . GLY A 1 213 ? -18.985 -16.185 62.038 1.00 27.44 213 GLY A N 1
ATOM 1650 C CA . GLY A 1 213 ? -18.423 -17.094 63.034 1.00 27.44 213 GLY A CA 1
ATOM 1651 C C . GLY A 1 213 ? -16.928 -16.965 63.329 1.00 27.44 213 GLY A C 1
ATOM 1652 O O . GLY A 1 213 ? -16.106 -17.464 62.575 1.00 27.44 213 GLY A O 1
ATOM 1653 N N . LEU A 1 214 ? -16.665 -16.498 64.556 1.00 28.62 214 LEU A N 1
ATOM 1654 C CA . LEU A 1 214 ? -15.698 -17.056 65.516 1.00 28.62 214 LEU A CA 1
ATOM 1655 C C . LEU A 1 214 ? -14.239 -16.538 65.527 1.00 28.62 214 LEU A C 1
ATOM 1657 O O . LEU A 1 214 ? -13.475 -16.758 64.596 1.00 28.62 214 LEU A O 1
ATOM 1661 N N . LEU A 1 215 ? -13.874 -16.053 66.734 1.00 31.02 215 LEU A N 1
ATOM 1662 C CA . LEU A 1 215 ? -12.538 -15.926 67.359 1.00 31.02 215 LEU A CA 1
ATOM 1663 C C . LEU A 1 215 ? -11.698 -14.732 66.865 1.00 31.02 215 LEU A C 1
ATOM 1665 O O . LEU A 1 215 ? -11.564 -14.523 65.673 1.00 31.02 215 LEU A O 1
ATOM 1669 N N . GLY A 1 216 ? -11.071 -13.897 67.689 1.00 28.11 216 GLY A N 1
ATOM 1670 C CA . GLY A 1 216 ? -10.796 -13.902 69.123 1.00 28.11 216 GLY A CA 1
ATOM 1671 C C . GLY A 1 216 ? -9.523 -13.067 69.337 1.00 28.11 216 GLY A C 1
ATOM 1672 O O . GLY A 1 216 ? -8.550 -13.292 68.630 1.00 28.11 216 GLY A O 1
ATOM 1673 N N . ASP A 1 217 ? -9.602 -12.111 70.262 1.00 29.36 217 ASP A N 1
ATOM 1674 C CA . ASP A 1 217 ? -8.555 -11.509 71.100 1.00 29.36 217 ASP A CA 1
ATOM 1675 C C . ASP A 1 217 ? -7.223 -10.932 70.553 1.00 29.36 217 ASP A C 1
ATOM 1677 O O . ASP A 1 217 ? -6.499 -11.512 69.753 1.00 29.36 217 ASP A O 1
ATOM 1681 N N . GLU A 1 218 ? -6.890 -9.806 71.205 1.00 29.28 218 GLU A N 1
ATOM 1682 C CA . GLU A 1 218 ? -5.567 -9.312 71.627 1.00 29.28 218 GLU A CA 1
ATOM 1683 C C . GLU A 1 218 ? -4.818 -8.193 70.857 1.00 29.28 218 GLU A C 1
ATOM 1685 O O . GLU A 1 218 ? -4.293 -8.355 69.761 1.00 29.28 218 GLU A O 1
ATOM 1690 N N . ALA A 1 219 ? -4.667 -7.089 71.615 1.00 28.62 219 ALA A N 1
ATOM 1691 C CA . ALA A 1 219 ? -3.420 -6.378 71.943 1.00 28.62 219 ALA A CA 1
ATOM 1692 C C . ALA A 1 219 ? -2.991 -5.123 71.144 1.00 28.62 219 ALA A C 1
ATOM 1694 O O . ALA A 1 219 ? -2.331 -5.182 70.116 1.00 28.62 219 ALA A O 1
ATOM 1695 N N . GLU A 1 220 ? -3.300 -3.982 71.777 1.00 29.81 220 GLU A N 1
ATOM 1696 C CA . GLU A 1 220 ? -2.377 -2.952 72.304 1.00 29.81 220 GLU A CA 1
ATOM 1697 C C . GLU A 1 220 ? -1.409 -2.119 71.431 1.00 29.81 220 GLU A C 1
ATOM 1699 O O . GLU A 1 220 ? -0.716 -2.575 70.528 1.00 29.81 220 GLU A O 1
ATOM 1704 N N . SER A 1 221 ? -1.244 -0.885 71.946 1.00 30.12 221 SER A N 1
ATOM 1705 C CA . SER A 1 221 ? -0.274 0.190 71.661 1.00 30.12 221 SER A CA 1
ATOM 1706 C C . SER A 1 221 ? -0.612 1.065 70.444 1.00 30.12 221 SER A C 1
ATOM 1708 O O . SER A 1 221 ? -0.828 0.576 69.350 1.00 30.12 221 SER A O 1
ATOM 1710 N N . GLY A 1 222 ? -0.734 2.390 70.521 1.00 25.64 222 GLY A N 1
ATOM 1711 C CA . GLY A 1 222 ? -0.273 3.373 71.496 1.00 25.64 222 GLY A CA 1
ATOM 1712 C C . GLY A 1 222 ? 0.525 4.441 70.741 1.00 25.64 222 GLY A C 1
ATOM 1713 O O . GLY A 1 222 ? 1.410 4.072 69.979 1.00 25.64 222 GLY A O 1
ATOM 1714 N N . LEU A 1 223 ? 0.229 5.724 71.015 1.00 27.64 223 LEU A N 1
ATOM 1715 C CA . LEU A 1 223 ? 1.077 6.930 70.880 1.00 27.64 223 LEU A CA 1
ATOM 1716 C C . LEU A 1 223 ? 0.576 8.075 69.966 1.00 27.64 223 LEU A C 1
ATOM 1718 O O . LEU A 1 223 ? 0.559 7.959 68.747 1.00 27.64 223 LEU A O 1
ATOM 1722 N N . LEU A 1 224 ? 0.376 9.221 70.651 1.00 32.06 224 LEU A N 1
ATOM 1723 C CA . LEU A 1 224 ? 0.503 10.638 70.241 1.00 32.06 224 LEU A CA 1
ATOM 1724 C C . LEU A 1 224 ? -0.636 11.199 69.361 1.00 32.06 224 LEU A C 1
ATOM 1726 O O . LEU A 1 224 ? -0.992 10.617 68.355 1.00 32.06 224 LEU A O 1
ATOM 1730 N N . GLY A 1 225 ? -1.262 12.344 69.636 1.00 26.91 225 GLY A N 1
ATOM 1731 C CA . GLY A 1 225 ? -0.947 13.438 70.549 1.00 26.91 225 GLY A CA 1
ATOM 1732 C C . GLY A 1 225 ? -1.193 14.781 69.847 1.00 26.91 225 GLY A C 1
ATOM 1733 O O . GLY A 1 225 ? -0.397 15.162 69.003 1.00 26.91 225 GLY A O 1
ATOM 1734 N N . ASN A 1 226 ? -2.250 15.470 70.289 1.00 28.41 226 ASN A N 1
ATOM 1735 C CA . ASN A 1 226 ? -2.452 16.925 70.360 1.00 28.41 226 ASN A CA 1
ATOM 1736 C C . ASN A 1 226 ? -2.755 17.820 69.128 1.00 28.41 226 ASN A C 1
ATOM 1738 O O . ASN A 1 226 ? -2.012 17.879 68.155 1.00 28.41 226 ASN A O 1
ATOM 1742 N N . ASP A 1 227 ? -3.790 18.640 69.376 1.00 29.41 227 ASP A N 1
ATOM 1743 C CA . ASP A 1 227 ? -4.008 20.062 69.053 1.00 29.41 227 ASP A CA 1
ATOM 1744 C C . ASP A 1 227 ? -4.611 20.504 67.713 1.00 29.41 227 ASP A C 1
ATOM 1746 O O . ASP A 1 227 ? -4.011 20.386 66.648 1.00 29.41 227 ASP A O 1
ATOM 1750 N N . GLY A 1 228 ? -5.760 21.188 67.826 1.00 29.12 228 GLY A N 1
ATOM 1751 C CA . GLY A 1 228 ? -6.254 22.127 66.820 1.00 29.12 228 GLY A CA 1
ATOM 1752 C C . GLY A 1 228 ? -7.752 22.422 66.894 1.00 29.12 228 GLY A C 1
ATOM 1753 O O . GLY A 1 228 ? -8.498 21.953 66.042 1.00 29.12 228 GLY A O 1
ATOM 1754 N N . ASP A 1 229 ? -8.177 23.212 67.884 1.00 27.55 229 ASP A N 1
ATOM 1755 C CA . ASP A 1 229 ? -9.502 23.847 67.966 1.00 27.55 229 ASP A CA 1
ATOM 1756 C C . ASP A 1 229 ? -9.866 24.635 66.690 1.00 27.55 229 ASP A C 1
ATOM 1758 O O . ASP A 1 229 ? -9.027 25.334 66.120 1.00 27.55 229 ASP A O 1
ATOM 1762 N N . THR A 1 230 ? -11.141 24.622 66.288 1.00 31.97 230 THR A N 1
ATOM 1763 C CA . THR A 1 230 ? -12.031 25.804 66.368 1.00 31.97 230 THR A CA 1
ATOM 1764 C C . THR A 1 230 ? -13.430 25.493 65.824 1.00 31.97 230 THR A C 1
ATOM 1766 O O . THR A 1 230 ? -13.614 25.099 64.675 1.00 31.97 230 THR A O 1
ATOM 1769 N N . ASP A 1 231 ? -14.415 25.713 66.695 1.00 27.88 231 ASP A N 1
ATOM 1770 C CA . ASP A 1 231 ? -15.847 25.824 66.422 1.00 27.88 231 ASP A CA 1
ATOM 1771 C C . ASP A 1 231 ? -16.163 26.863 65.339 1.00 27.88 231 ASP A C 1
ATOM 1773 O O . ASP A 1 231 ? -15.524 27.906 65.317 1.00 27.88 231 ASP A O 1
ATOM 1777 N N . PHE A 1 232 ? -17.227 26.652 64.551 1.00 27.72 232 PHE A N 1
ATOM 1778 C CA . PHE A 1 232 ? -18.288 27.654 64.348 1.00 27.72 232 PHE A CA 1
ATOM 1779 C C . PHE A 1 232 ? -19.563 27.016 63.758 1.00 27.72 232 PHE A C 1
ATOM 1781 O O . PHE A 1 232 ? -19.680 26.749 62.569 1.00 27.72 232 PHE A O 1
ATOM 1788 N N . ALA A 1 233 ? -20.527 26.821 64.659 1.00 28.95 233 ALA A N 1
ATOM 17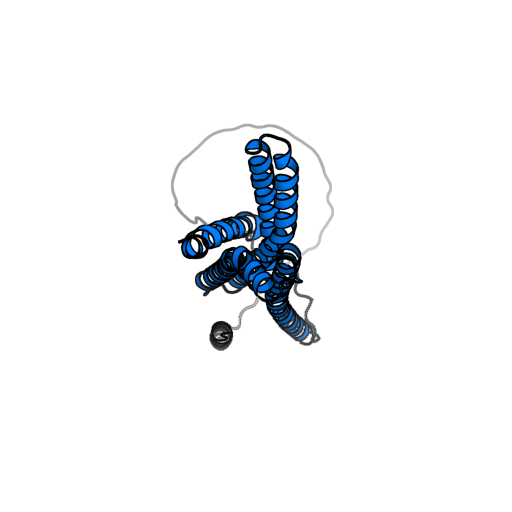89 C CA . ALA A 1 233 ? -21.930 27.223 64.559 1.00 28.95 233 ALA A CA 1
ATOM 1790 C C . ALA A 1 233 ? -22.824 26.778 63.367 1.00 28.95 233 ALA A C 1
ATOM 1792 O O . ALA A 1 233 ? -22.893 27.425 62.332 1.00 28.95 233 ALA A O 1
ATOM 1793 N N . ASN A 1 234 ? -23.686 25.807 63.693 1.00 25.31 234 ASN A N 1
ATOM 1794 C CA . ASN A 1 234 ? -25.133 25.972 63.945 1.00 25.31 234 ASN A CA 1
ATOM 1795 C C . ASN A 1 234 ? -26.147 26.095 62.780 1.00 25.31 234 ASN A C 1
ATOM 1797 O O . ASN A 1 234 ? -26.111 27.023 61.978 1.00 25.31 234 ASN A O 1
ATOM 1801 N N . GLY A 1 235 ? -27.174 25.233 62.869 1.00 27.97 235 GLY A N 1
ATOM 1802 C CA . GLY A 1 235 ? -28.481 25.304 62.198 1.00 27.97 235 GLY A CA 1
ATOM 1803 C C . GLY A 1 235 ? -28.773 24.037 61.382 1.00 27.97 235 GLY A C 1
ATOM 1804 O O . GLY A 1 235 ? -28.163 23.843 60.346 1.00 27.97 235 GLY A O 1
ATOM 1805 N N . GLY A 1 236 ? -29.649 23.097 61.740 1.00 23.84 236 GLY A N 1
ATOM 1806 C CA . GLY A 1 236 ? -30.717 23.070 62.733 1.00 23.84 236 GLY A CA 1
ATOM 1807 C C . GLY A 1 236 ? -32.016 22.569 62.079 1.00 23.84 236 GLY A C 1
ATOM 1808 O O . GLY A 1 236 ? -32.626 23.327 61.338 1.00 23.84 236 GLY A O 1
ATOM 1809 N N . TRP A 1 237 ? -32.421 21.346 62.455 1.00 26.12 237 TRP A N 1
ATOM 1810 C CA . TRP A 1 237 ? -33.782 20.760 62.456 1.00 26.12 237 TRP A CA 1
ATOM 1811 C C . TRP A 1 237 ? -34.383 20.164 61.160 1.00 26.12 237 TRP A C 1
ATOM 1813 O O . TRP A 1 237 ? -34.927 20.866 60.317 1.00 26.12 237 TRP A O 1
ATOM 1823 N N . ASN A 1 238 ? -34.277 18.828 61.058 1.00 27.47 238 ASN A N 1
ATOM 1824 C CA . ASN A 1 238 ? -35.364 17.824 61.091 1.00 27.47 238 ASN A CA 1
ATOM 1825 C C . ASN A 1 238 ? -36.786 18.242 60.643 1.00 27.47 238 ASN A C 1
ATOM 1827 O O . ASN A 1 238 ? -37.330 19.191 61.199 1.00 27.47 238 ASN A O 1
ATOM 1831 N N . ASP A 1 239 ? -37.436 17.459 59.762 1.00 29.81 239 ASP A N 1
ATOM 1832 C CA . ASP A 1 239 ? -38.419 16.415 60.151 1.00 29.81 239 ASP A CA 1
ATOM 1833 C C . ASP A 1 239 ? -39.311 15.890 58.983 1.00 29.81 239 ASP A C 1
ATOM 1835 O O . ASP A 1 239 ? -39.876 16.658 58.213 1.00 29.81 239 ASP A O 1
ATOM 1839 N N . THR A 1 240 ? -39.514 14.562 58.995 1.00 29.77 240 THR A N 1
ATOM 1840 C CA . THR A 1 240 ? -40.673 13.727 58.561 1.00 29.77 240 THR A CA 1
ATOM 1841 C C . THR A 1 240 ? -41.083 13.458 57.094 1.00 29.77 240 THR A C 1
ATOM 1843 O O . THR A 1 240 ? -41.101 14.307 56.212 1.00 29.77 240 THR A O 1
ATOM 1846 N N . GLU A 1 241 ? -41.485 12.189 56.945 1.00 31.44 241 GLU A N 1
ATOM 1847 C CA . GLU A 1 241 ? -42.015 11.375 55.842 1.00 31.44 241 GLU A CA 1
ATOM 1848 C C . GLU A 1 241 ? -43.266 11.905 55.111 1.00 31.44 241 GLU A C 1
ATOM 1850 O O . GLU A 1 241 ? -44.107 12.590 55.692 1.00 31.44 241 GLU A O 1
ATOM 1855 N N . SER A 1 242 ? -43.487 11.436 53.875 1.00 30.80 242 SER A N 1
ATOM 1856 C CA . SER A 1 242 ? -44.726 10.713 53.507 1.00 30.80 242 SER A CA 1
ATOM 1857 C C . SER A 1 242 ? -44.657 10.049 52.119 1.00 30.80 242 SER A C 1
ATOM 1859 O O . SER A 1 242 ? -43.867 10.423 51.259 1.00 30.80 242 SER A O 1
ATOM 1861 N N . ASN A 1 243 ? -45.482 9.009 52.013 1.00 28.81 243 ASN A N 1
ATOM 1862 C CA . ASN A 1 243 ? -45.579 7.890 51.076 1.00 28.81 243 ASN A CA 1
ATOM 1863 C C . ASN A 1 243 ? -45.881 8.172 49.589 1.00 28.81 243 ASN A C 1
ATOM 1865 O O . ASN A 1 243 ? -46.530 9.154 49.253 1.00 28.81 243 ASN A O 1
ATOM 1869 N N . GLU A 1 244 ? -45.472 7.169 48.791 1.00 33.97 244 GLU A N 1
ATOM 1870 C CA . GLU A 1 244 ? -46.170 6.453 47.696 1.00 33.97 244 GLU A CA 1
ATOM 1871 C C . GLU A 1 244 ? -46.996 7.244 46.665 1.00 33.97 244 GLU A C 1
ATOM 1873 O O . GLU A 1 244 ? -47.983 7.882 47.002 1.00 33.97 244 GLU A O 1
ATOM 1878 N N . GLU A 1 245 ? -46.714 7.020 45.375 1.00 32.19 245 GLU A N 1
ATOM 1879 C CA . GLU A 1 245 ? -47.588 6.181 44.538 1.00 32.19 245 GLU A CA 1
ATOM 1880 C C . GLU A 1 245 ? -46.908 5.769 43.219 1.00 32.19 245 GLU A C 1
ATOM 1882 O O . GLU A 1 245 ? -45.935 6.358 42.754 1.00 32.19 245 GLU A O 1
ATOM 1887 N N . ASN A 1 246 ? -47.407 4.649 42.716 1.00 30.17 246 ASN A N 1
ATOM 1888 C CA . ASN A 1 246 ? -46.901 3.732 41.708 1.00 30.17 246 ASN A CA 1
ATOM 1889 C C . ASN A 1 246 ? -47.578 4.031 40.361 1.00 30.17 246 ASN A C 1
ATOM 1891 O O . ASN A 1 246 ? -48.796 4.164 40.357 1.00 30.17 246 ASN A O 1
ATOM 1895 N N . GLU A 1 247 ? -46.856 4.048 39.238 1.00 34.12 247 GLU A N 1
ATOM 1896 C CA . GLU A 1 247 ? -47.464 3.811 37.921 1.00 34.12 247 GLU A CA 1
ATOM 1897 C C . GLU A 1 247 ? -46.446 3.202 36.941 1.00 34.12 247 GLU A C 1
ATOM 1899 O O . GLU A 1 247 ? -45.249 3.487 36.967 1.00 34.12 247 GLU A O 1
ATOM 1904 N N . SER A 1 248 ? -46.970 2.262 36.166 1.00 31.22 248 SER A N 1
ATOM 1905 C CA . SER A 1 248 ? -46.361 1.098 35.528 1.00 31.22 248 SER A CA 1
ATOM 1906 C C . SER A 1 248 ? -45.854 1.311 34.097 1.00 31.22 248 SER A C 1
ATOM 1908 O O . SER A 1 248 ? -46.327 2.199 33.398 1.00 31.22 248 SER A O 1
ATOM 1910 N N . ASP A 1 249 ? -44.941 0.415 33.702 1.00 39.34 249 ASP A N 1
ATOM 1911 C CA . ASP A 1 249 ? -44.733 -0.236 32.392 1.00 39.34 249 ASP A CA 1
ATOM 1912 C C . ASP A 1 249 ? -45.393 0.351 31.129 1.00 39.34 249 ASP A C 1
ATOM 1914 O O . ASP A 1 249 ? -46.614 0.414 31.042 1.00 39.34 249 ASP A O 1
ATOM 1918 N N . GLU A 1 250 ? -44.556 0.636 30.116 1.00 38.31 250 GLU A N 1
ATOM 1919 C CA . GLU A 1 250 ? -44.675 0.235 28.690 1.00 38.31 250 GLU A CA 1
ATOM 1920 C C . GLU A 1 250 ? -43.860 1.200 27.801 1.00 38.31 250 GLU A C 1
ATOM 1922 O O . GLU A 1 250 ? -44.355 2.258 27.425 1.00 38.31 250 GLU A O 1
ATOM 1927 N N . SER A 1 251 ? -42.612 0.859 27.437 1.00 34.09 251 SER A N 1
ATOM 1928 C CA . SER A 1 251 ? -41.932 1.498 26.281 1.00 34.09 251 SER A CA 1
ATOM 1929 C C . SER A 1 251 ? -40.644 0.820 25.778 1.00 34.09 251 SER A C 1
ATOM 1931 O O . SER A 1 251 ? -39.873 1.449 25.061 1.00 34.09 251 SER A O 1
ATOM 1933 N N . ASN A 1 252 ? -40.375 -0.450 26.105 1.00 36.12 252 ASN A N 1
ATOM 1934 C CA . ASN A 1 252 ? -39.051 -1.048 25.861 1.00 36.12 252 ASN A CA 1
ATOM 1935 C C . ASN A 1 252 ? -39.022 -2.180 24.814 1.00 36.12 252 ASN A C 1
ATOM 1937 O O . ASN A 1 252 ? -38.226 -3.102 24.946 1.00 36.12 252 ASN A O 1
ATOM 1941 N N . GLU A 1 253 ? -39.868 -2.120 23.779 1.00 36.03 253 GLU A N 1
ATOM 1942 C CA . GLU A 1 253 ? -39.864 -3.109 22.679 1.00 36.03 253 GLU A CA 1
ATOM 1943 C C . GLU A 1 253 ? -39.733 -2.501 21.264 1.00 36.03 253 GLU A C 1
ATOM 1945 O O . GLU A 1 253 ? -39.562 -3.243 20.299 1.00 36.03 253 GLU A O 1
ATOM 1950 N N . GLU A 1 254 ? -39.746 -1.170 21.101 1.00 35.94 254 GLU A N 1
ATOM 1951 C CA . GLU A 1 254 ? -39.664 -0.544 19.764 1.00 35.94 254 GLU A CA 1
ATOM 1952 C C . GLU A 1 254 ? -38.240 -0.141 19.332 1.00 35.94 254 GLU A C 1
ATOM 1954 O O . GLU A 1 254 ? -37.977 -0.054 18.132 1.00 35.94 254 GLU A O 1
ATOM 1959 N N . ASP A 1 255 ? -37.293 0.021 20.264 1.00 38.25 255 ASP A N 1
ATOM 1960 C CA . ASP A 1 255 ? -35.925 0.459 19.934 1.00 38.25 255 ASP A CA 1
ATOM 1961 C C . ASP A 1 255 ? -34.992 -0.682 19.480 1.00 38.25 255 ASP A C 1
ATOM 1963 O O . ASP A 1 255 ? -34.056 -0.436 18.719 1.00 38.25 255 ASP A O 1
ATOM 1967 N N . GLU A 1 256 ? -35.251 -1.940 19.860 1.00 38.53 256 GLU A N 1
ATOM 1968 C CA . GLU A 1 256 ? -34.389 -3.070 19.462 1.00 38.53 256 GLU A CA 1
ATOM 1969 C C . GLU A 1 256 ? -34.615 -3.506 18.000 1.00 38.53 256 GLU A C 1
ATOM 1971 O O . GLU A 1 256 ? -33.674 -3.922 17.325 1.00 38.53 256 GLU A O 1
ATOM 1976 N N . ASN A 1 257 ? -35.823 -3.325 17.451 1.00 31.00 257 ASN A N 1
ATOM 1977 C CA . ASN A 1 257 ? -36.119 -3.685 16.055 1.00 31.00 257 ASN A CA 1
ATOM 1978 C C . ASN A 1 257 ? -35.591 -2.660 15.031 1.00 31.00 257 ASN A C 1
ATOM 1980 O O . ASN A 1 257 ? -35.358 -3.007 13.873 1.00 31.00 257 ASN A O 1
ATOM 1984 N N . ALA A 1 258 ? -35.371 -1.404 15.433 1.00 39.62 258 ALA A N 1
ATOM 1985 C CA . ALA A 1 258 ? -34.899 -0.348 14.533 1.00 39.62 258 ALA A CA 1
ATOM 1986 C C . ALA A 1 258 ? -33.370 -0.350 14.324 1.00 39.62 258 ALA A C 1
ATOM 1988 O O . ALA A 1 258 ? -32.872 0.292 13.389 1.00 39.62 258 ALA A O 1
ATOM 1989 N N . GLU A 1 259 ? -32.623 -1.041 15.192 1.00 41.88 259 GLU A N 1
ATOM 1990 C CA . GLU A 1 259 ? -31.178 -1.253 15.050 1.00 41.88 259 GLU A CA 1
ATOM 1991 C C . GLU A 1 259 ? -30.858 -2.489 14.193 1.00 41.88 259 GLU A C 1
ATOM 1993 O O . GLU A 1 259 ? -29.916 -2.439 13.393 1.00 41.88 259 GLU A O 1
ATOM 1998 N N . ASP A 1 260 ? -31.683 -3.539 14.275 1.00 37.12 260 ASP A N 1
ATOM 1999 C CA . ASP A 1 260 ? -31.490 -4.803 13.550 1.00 37.12 260 ASP A CA 1
ATOM 2000 C C . ASP A 1 260 ? -31.702 -4.628 12.030 1.00 37.12 260 ASP A C 1
ATOM 2002 O O . ASP A 1 260 ? -30.815 -4.946 11.232 1.00 37.12 260 ASP A O 1
ATOM 2006 N N . GLU A 1 261 ? -32.783 -3.947 11.612 1.00 37.34 261 GLU A N 1
ATOM 2007 C CA . GLU A 1 261 ? -33.034 -3.627 10.189 1.00 37.34 261 GLU A CA 1
ATOM 2008 C C . GLU A 1 261 ? -31.960 -2.707 9.580 1.00 37.34 261 GLU A C 1
ATOM 2010 O O . GLU A 1 261 ? -31.696 -2.734 8.374 1.00 37.34 261 GLU A O 1
ATOM 2015 N N . ARG A 1 262 ? -31.293 -1.900 10.414 1.00 44.00 262 ARG A N 1
ATOM 2016 C CA . ARG A 1 262 ? -30.265 -0.951 9.974 1.00 44.00 262 ARG A CA 1
ATOM 2017 C C . ARG A 1 262 ? -28.943 -1.654 9.670 1.00 44.00 262 ARG A C 1
ATOM 2019 O O . ARG A 1 262 ? -28.162 -1.140 8.874 1.00 44.00 262 ARG A O 1
ATOM 2026 N N . SER A 1 263 ? -28.674 -2.814 10.270 1.00 39.88 263 SER A N 1
ATOM 2027 C CA . SER A 1 263 ? -27.416 -3.556 10.115 1.00 39.88 263 SER A CA 1
ATOM 2028 C C . SER A 1 263 ? -27.345 -4.359 8.801 1.00 39.88 263 SER A C 1
ATOM 2030 O O . SER A 1 263 ? -26.280 -4.434 8.168 1.00 39.88 263 SER A O 1
ATOM 2032 N N . ASP A 1 264 ? -28.492 -4.852 8.331 1.00 37.69 264 ASP A N 1
ATOM 2033 C CA . ASP A 1 264 ? -28.634 -5.651 7.110 1.00 37.69 264 ASP A CA 1
ATOM 2034 C C . ASP A 1 264 ? -28.519 -4.828 5.816 1.00 37.69 264 ASP A C 1
ATOM 2036 O O . ASP A 1 264 ? -28.108 -5.343 4.769 1.00 37.69 264 ASP A O 1
ATOM 2040 N N . GLU A 1 265 ? -28.788 -3.523 5.878 1.00 41.84 265 GLU A N 1
ATOM 2041 C CA . GLU A 1 265 ? -28.606 -2.618 4.738 1.00 41.84 265 GLU A CA 1
ATOM 2042 C C . GLU A 1 265 ? -27.117 -2.274 4.503 1.00 41.84 265 GLU A C 1
ATOM 2044 O O . GLU A 1 265 ? -26.680 -2.081 3.364 1.00 41.84 265 GLU A O 1
ATOM 2049 N N . PHE A 1 266 ? -26.285 -2.283 5.556 1.00 46.22 266 PHE A N 1
ATOM 2050 C CA . PHE A 1 266 ? -24.846 -1.985 5.463 1.00 46.22 266 PHE A CA 1
ATOM 2051 C C . PHE A 1 266 ? -23.975 -3.189 5.072 1.00 46.22 266 PHE A C 1
ATOM 2053 O O . PHE A 1 266 ? -22.852 -2.997 4.588 1.00 46.22 266 PHE A O 1
ATOM 2060 N N . SER A 1 267 ? -24.461 -4.419 5.258 1.00 42.03 267 SER A N 1
ATOM 2061 C CA . SER A 1 267 ? -23.747 -5.643 4.868 1.00 42.03 267 SER A CA 1
ATOM 2062 C C . SER A 1 267 ? -23.919 -5.989 3.378 1.00 42.03 267 SER A C 1
ATOM 2064 O O . SER A 1 267 ? -23.026 -6.612 2.796 1.00 42.03 267 SER A O 1
ATOM 2066 N N . ASN A 1 268 ? -24.998 -5.511 2.742 1.00 32.59 268 ASN A N 1
ATOM 2067 C CA . ASN A 1 268 ? -25.449 -5.937 1.409 1.00 32.59 268 ASN A CA 1
ATOM 2068 C C . ASN A 1 268 ? -25.013 -5.074 0.210 1.00 32.59 268 ASN A C 1
ATOM 2070 O O . ASN A 1 268 ? -25.391 -5.374 -0.923 1.00 32.59 268 ASN A O 1
ATOM 2074 N N . PHE A 1 269 ? -24.188 -4.040 0.387 1.00 36.19 269 PHE A N 1
ATOM 2075 C CA . PHE A 1 269 ? -23.683 -3.271 -0.760 1.00 36.19 269 PHE A CA 1
ATOM 2076 C C . PHE A 1 269 ? -22.332 -3.792 -1.266 1.00 36.19 269 PHE A C 1
ATOM 2078 O O . PHE A 1 269 ? -21.255 -3.365 -0.832 1.00 36.19 269 PHE A O 1
ATOM 2085 N N . ASP A 1 270 ? -22.426 -4.731 -2.210 1.00 44.03 270 ASP A N 1
ATOM 2086 C CA . ASP A 1 270 ? -21.346 -5.145 -3.105 1.00 44.03 270 ASP A CA 1
ATOM 2087 C C . ASP A 1 270 ? -20.965 -4.042 -4.118 1.00 44.03 270 ASP A C 1
ATOM 2089 O O . ASP A 1 270 ? -21.790 -3.207 -4.500 1.00 44.03 270 ASP A O 1
ATOM 2093 N N . PHE A 1 271 ? -19.702 -4.135 -4.566 1.00 36.88 271 PHE A N 1
ATOM 2094 C CA . PHE A 1 271 ? -18.892 -3.278 -5.461 1.00 36.88 271 PHE A CA 1
ATOM 2095 C C . PHE A 1 271 ? -18.027 -2.175 -4.808 1.00 36.88 271 PHE A C 1
ATOM 2097 O O . PHE A 1 271 ? -18.520 -1.125 -4.330 1.00 36.88 271 PHE A O 1
#

pLDDT: mean 72.21, std 27.13, range [23.84, 98.25]

Foldseek 3Di:
DLLCCLLPPVLLVLLVVLLVVCVPPPLPDPVLPALQVLLVSLLVSLLVSLVVVLVVVLVVLQVVDDDPVSVVVSVVSSVLSVLCSLLSSLLSSQLRSLCSVLSVVVVCNVVSNVVSSSSSSVLRSVCVVCLVPQLVVVCVVVVVADSVNSSSVVSCVSSVVSVVVSVVVVVVRVVVVVVVVVVVVVVPPDDDDDPDDPPDDDPDDDDPDDDDDDDDDDDDDDDDDDDDDDDDDDDDDDDDDDDDDDDDDDDPPPVVVVVVVVVVVVVPDDD

Sequence (271 aa):
GAVLYFYLIVGPVEETVKWLAVRLFAYRSDKFNAVIDGAVYGAMAGLGFATIENAIYISQSVLSSTGTDSILNVGRTAVFRLFAGPGHVIYSAFAGYYLGLAKFNRENAGPIAVKGLLIAAFIHATYNTLVGFVPNVISAFYPSVSVEIAYIAFVFVYDGFFGYLLYRKISRYRVMYAEVEEKQGDGGDEGRDAPEPRKRREPVQFDSGDGSGLLGDEAESGLLGNDGDTDFANGGWNDTESNEENESDESNEEDENAEDERSDEFSNFDF

Radius of gyration: 31.63 Å; chains: 1; bounding box: 80×48×100 Å